Protein AF-0000000076338091 (afdb_homodimer)

InterPro domains:
  IPR001079 Galectin, carbohydrate recognition domain [PF00337] (3-137)
  IPR001079 Galectin, carbohydrate recognition domain [PS51304] (3-139)
  IPR001079 Galectin, carbohydrate recognition domain [SM00276] (1-139)
  IPR001079 Galectin, carbohydrate recognition domain [SM00908] (7-138)
  IPR001079 Galectin, carbohydrate recognition domain [cd00070] (2-137)
  IPR013320 Concanavalin A-like lectin/glucanase domain superfamily [SSF49899] (1-139)
  IPR044156 Galectin-like [PTHR11346] (1-136)

Foldseek 3Di:
DKDKDWDAQFDAAQKKKKWKFAAAAVWQWKKKWFFLDDDPQTWTQWMWTWGQPCDPVHGGFIKIWIWIQDSNDIDDIDIFGDDDDHGGMWMWMWHHHNFWTFIDTVNHTTDIGGGPDHRRSTTMMMMDTRIDIDDMDIDDDDDPPPPCPPPPPD/DKDKDWDAQWDAAQKKKKWKFAAAAVWQWKKKWFFLDDDPQTWTQWMWTWGQPCDPVHGGFIKIWIWIQDSNDIDDIDIFGDDDDHGGMWMWMWHHHNFWTFIDTVNHGGDIGGGPDHRRSGTMMMMDTRIDIDDMDIDDDDDPPPPCPPPPPD

Radius of gyration: 21.43 Å; Cα contacts (8 Å, |Δi|>4): 785; chains: 2; bounding box: 38×76×45 Å

Nearest PDB structures (foldseek):
  4bme-assembly2_B  TM=9.388E-01  e=3.904E-13  Homo sapiens
  6a1v-assembly1_A-2  TM=9.027E-01  e=8.976E-13  Homo sapiens
  6a1s-assembly1_A  TM=9.036E-01  e=9.455E-13  Homo sapiens
  5glt-assembly2_B  TM=9.279E-01  e=2.891E-10  Toxascaris leonina
  3vv1-assembly1_B  TM=9.297E-01  e=4.799E-09  Caenorhabditis elegans

Structure (mmCIF, N/CA/C/O backbone):
data_AF-0000000076338091-model_v1
#
loop_
_entity.id
_entity.type
_entity.pdbx_description
1 polymer Galectin
#
loop_
_atom_site.group_PDB
_atom_site.id
_atom_site.type_symbol
_atom_site.label_atom_id
_atom_site.label_alt_id
_atom_site.label_comp_id
_atom_site.label_asym_id
_atom_site.label_entity_id
_atom_site.label_seq_id
_atom_site.pdbx_PDB_ins_code
_atom_site.Cartn_x
_atom_site.Cartn_y
_atom_site.Cartn_z
_atom_site.occupancy
_atom_site.B_iso_or_equiv
_atom_site.auth_seq_id
_atom_site.auth_comp_id
_atom_site.auth_asym_id
_atom_site.auth_atom_id
_atom_site.pdbx_PDB_model_num
ATOM 1 N N . MET A 1 1 ? -2.705 -20.5 6.027 1 64.62 1 MET A N 1
ATOM 2 C CA . MET A 1 1 ? -4.016 -19.891 5.875 1 64.62 1 MET A CA 1
ATOM 3 C C . MET A 1 1 ? -4.008 -18.859 4.742 1 64.62 1 MET A C 1
ATOM 5 O O . MET A 1 1 ? -3.01 -18.172 4.539 1 64.62 1 MET A O 1
ATOM 9 N N . PRO A 1 2 ? -5.121 -18.797 3.951 1 77.69 2 PRO A N 1
ATOM 10 C CA . PRO A 1 2 ? -5.238 -17.875 2.824 1 77.69 2 PRO A CA 1
ATOM 11 C C . PRO A 1 2 ? -5.195 -16.406 3.256 1 77.69 2 PRO A C 1
ATOM 13 O O . PRO A 1 2 ? -5.602 -16.078 4.371 1 77.69 2 PRO A O 1
ATOM 16 N N . TYR A 1 3 ? -4.492 -15.656 2.58 1 83.88 3 TYR A N 1
ATOM 17 C CA . TYR A 1 3 ? -4.457 -14.203 2.713 1 83.88 3 TYR A CA 1
ATOM 18 C C . TYR A 1 3 ? -5.34 -13.539 1.663 1 83.88 3 TYR A C 1
ATOM 20 O O . TYR A 1 3 ? -5.234 -13.836 0.472 1 83.88 3 TYR A O 1
ATOM 28 N N . ASN A 1 4 ? -6.27 -12.734 2.178 1 85.62 4 ASN A N 1
ATOM 29 C CA . ASN A 1 4 ? -7.16 -11.969 1.308 1 85.62 4 ASN A CA 1
ATOM 30 C C . ASN A 1 4 ? -7.168 -10.492 1.668 1 85.62 4 ASN A C 1
ATOM 32 O O . ASN A 1 4 ? -7.289 -10.133 2.84 1 85.62 4 ASN A O 1
ATOM 36 N N . ARG A 1 5 ? -6.98 -9.711 0.635 1 84.12 5 ARG A N 1
ATOM 37 C CA . ARG A 1 5 ? -6.953 -8.273 0.887 1 84.12 5 ARG A CA 1
ATOM 38 C C . ARG A 1 5 ? -7.723 -7.516 -0.19 1 84.12 5 ARG A C 1
ATOM 40 O O . ARG A 1 5 ? -7.543 -7.77 -1.383 1 84.12 5 ARG A O 1
ATOM 47 N N . ALA A 1 6 ? -8.594 -6.613 0.359 1 87.31 6 ALA A N 1
ATOM 48 C CA . ALA A 1 6 ? -9.266 -5.711 -0.573 1 87.31 6 ALA A CA 1
ATOM 49 C C . ALA A 1 6 ? -8.273 -4.723 -1.185 1 87.31 6 ALA A C 1
ATOM 51 O O . ALA A 1 6 ? -7.344 -4.27 -0.514 1 87.31 6 ALA A O 1
ATOM 52 N N . VAL A 1 7 ? -8.523 -4.445 -2.418 1 88.38 7 VAL A N 1
ATOM 53 C CA . VA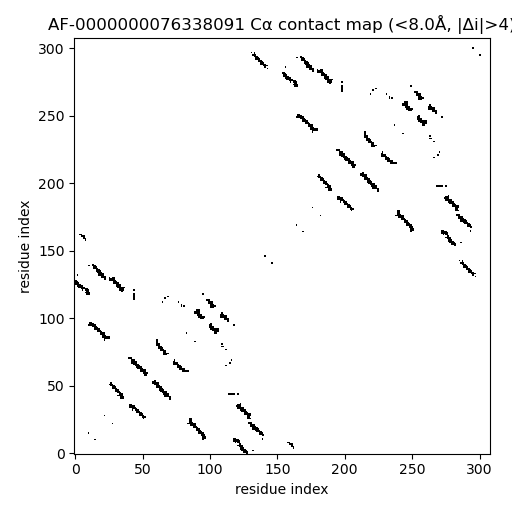L A 1 7 ? -7.789 -3.422 -3.154 1 88.38 7 VAL A CA 1
ATOM 54 C C . VAL A 1 7 ? -8.75 -2.336 -3.629 1 88.38 7 VAL A C 1
ATOM 56 O O . VAL A 1 7 ? -9.016 -2.209 -4.828 1 88.38 7 VAL A O 1
ATOM 59 N N . PRO A 1 8 ? -9.094 -1.528 -2.803 1 79 8 PRO A N 1
ATOM 60 C CA . PRO A 1 8 ? -10.25 -0.67 -3.092 1 79 8 PRO A CA 1
ATOM 61 C C . PRO A 1 8 ? -9.984 0.3 -4.242 1 79 8 PRO A C 1
ATOM 63 O O . PRO A 1 8 ? -10.93 0.754 -4.898 1 79 8 PRO A O 1
ATOM 66 N N . TRP A 1 9 ? -8.805 0.525 -4.551 1 84.56 9 TRP A N 1
ATOM 67 C CA . TRP A 1 9 ? -8.539 1.575 -5.527 1 84.56 9 TRP A CA 1
ATOM 68 C C . TRP A 1 9 ? -8.141 0.979 -6.871 1 84.56 9 TRP A C 1
ATOM 70 O O . TRP A 1 9 ? -7.871 1.71 -7.828 1 84.56 9 TRP A O 1
ATOM 80 N N . GLY A 1 10 ? -8.188 -0.277 -6.953 1 91.94 10 GLY A N 1
ATOM 81 C CA . GLY A 1 10 ? -7.73 -0.912 -8.18 1 91.94 10 GLY A CA 1
ATOM 82 C C . GLY A 1 10 ? -6.254 -0.699 -8.453 1 91.94 10 GLY A C 1
ATOM 83 O O . GLY A 1 10 ? -5.535 -0.154 -7.609 1 91.94 10 GLY A O 1
ATOM 84 N N . LEU A 1 11 ? -5.848 -1.234 -9.617 1 94.81 11 LEU A N 1
ATOM 85 C CA . LEU A 1 11 ? -4.473 -1.051 -10.062 1 94.81 11 LEU A CA 1
ATOM 86 C C . LEU A 1 11 ? -4.43 -0.392 -11.438 1 94.81 11 LEU A C 1
ATOM 88 O O . LEU A 1 11 ? -5.371 -0.524 -12.227 1 94.81 11 LEU A O 1
ATOM 92 N N . ASP A 1 12 ? -3.529 0.397 -11.648 1 93.5 12 ASP A N 1
ATOM 93 C CA . ASP A 1 12 ? -3.363 1.043 -12.953 1 93.5 12 ASP A CA 1
ATOM 94 C C . ASP A 1 12 ? -1.886 1.204 -13.297 1 93.5 12 ASP A C 1
ATOM 96 O O . ASP A 1 12 ? -1.016 0.71 -12.578 1 93.5 12 ASP A O 1
ATOM 100 N N . ALA A 1 13 ? -1.768 1.791 -14.5 1 91.31 13 ALA A N 1
ATOM 101 C CA . ALA A 1 13 ? -0.375 1.979 -14.898 1 91.31 13 ALA A CA 1
ATOM 102 C C . ALA A 1 13 ? 0.402 2.744 -13.828 1 91.31 13 ALA A C 1
ATOM 104 O O . ALA A 1 13 ? -0.115 3.695 -13.234 1 91.31 13 ALA A O 1
ATOM 105 N N . ASP A 1 14 ? 1.544 2.203 -13.492 1 89.25 14 ASP A N 1
ATOM 106 C CA . ASP A 1 14 ? 2.518 2.781 -12.57 1 89.25 14 ASP A CA 1
ATOM 107 C C . ASP A 1 14 ? 2.172 2.441 -11.125 1 89.25 14 ASP A C 1
ATOM 109 O O . ASP A 1 14 ? 2.66 3.09 -10.195 1 89.25 14 ASP A O 1
ATOM 113 N N . SER A 1 15 ? 1.171 1.578 -10.977 1 95.38 15 SER A N 1
ATOM 114 C CA . SER A 1 15 ? 1.003 0.962 -9.664 1 95.38 15 SER A CA 1
ATOM 115 C C . SER A 1 15 ? 1.786 -0.342 -9.555 1 95.38 15 SER A C 1
ATOM 117 O O . SER A 1 15 ? 2.184 -0.916 -10.57 1 95.38 15 SER A O 1
ATOM 119 N N . TRP A 1 16 ? 2.061 -0.729 -8.359 1 96.56 16 TRP A N 1
ATOM 120 C CA . TRP A 1 16 ? 2.689 -2.035 -8.188 1 96.56 16 TRP A CA 1
ATOM 121 C C . TRP A 1 16 ? 2.398 -2.6 -6.801 1 96.56 16 TRP A C 1
ATOM 123 O O . TRP A 1 16 ? 2.021 -1.862 -5.891 1 96.56 16 TRP A O 1
ATOM 133 N N . VAL A 1 17 ? 2.502 -3.9 -6.68 1 97.69 17 VAL A N 1
ATOM 134 C CA . VAL A 1 17 ? 2.299 -4.676 -5.461 1 97.69 17 VAL A CA 1
ATOM 135 C C . VAL A 1 17 ? 3.529 -5.543 -5.191 1 97.69 17 VAL A C 1
ATOM 137 O O . VAL A 1 17 ? 4.066 -6.172 -6.105 1 97.69 17 VAL A O 1
ATOM 140 N N . MET A 1 18 ? 4.012 -5.543 -4.047 1 97.88 18 MET A N 1
ATOM 141 C CA . MET A 1 18 ? 5.129 -6.398 -3.65 1 97.88 18 MET A CA 1
ATOM 142 C C . MET A 1 18 ? 4.738 -7.285 -2.475 1 97.88 18 MET A C 1
ATOM 144 O O . MET A 1 18 ? 4.109 -6.824 -1.522 1 97.88 18 MET A O 1
ATOM 148 N N . LEU A 1 19 ? 4.984 -8.523 -2.541 1 97.31 19 LEU A N 1
ATOM 149 C CA . LEU A 1 19 ? 4.746 -9.523 -1.504 1 97.31 19 LEU A CA 1
ATOM 150 C C . LEU A 1 19 ? 6.055 -10.172 -1.062 1 97.31 19 LEU A C 1
ATOM 152 O O . LEU A 1 19 ? 6.859 -10.594 -1.897 1 97.31 19 LEU A O 1
ATOM 156 N N . GLU A 1 20 ? 6.277 -10.234 0.217 1 97.75 20 GLU A N 1
ATOM 157 C CA . GLU A 1 20 ? 7.438 -10.914 0.784 1 97.75 20 GLU A CA 1
ATOM 158 C C . GLU A 1 20 ? 7.023 -11.938 1.832 1 97.75 20 GLU A C 1
ATOM 160 O O . GLU A 1 20 ? 6.078 -11.711 2.59 1 97.75 20 GLU A O 1
ATOM 165 N N . GLY A 1 21 ? 7.824 -13 1.903 1 96.56 21 GLY A N 1
ATOM 166 C CA . GLY A 1 21 ? 7.551 -14.023 2.898 1 96.56 21 GLY A CA 1
ATOM 167 C C . GLY A 1 21 ? 8.5 -15.203 2.816 1 96.56 21 GLY A C 1
ATOM 168 O O . GLY A 1 21 ? 9.633 -15.062 2.352 1 96.56 21 GLY A O 1
ATOM 169 N N . LEU A 1 22 ? 8.016 -16.328 3.312 1 97.31 22 LEU A N 1
ATOM 170 C CA . LEU A 1 22 ? 8.789 -17.562 3.393 1 97.31 22 LEU A CA 1
ATOM 171 C C . LEU A 1 22 ? 8.031 -18.719 2.744 1 97.31 22 LEU A C 1
ATOM 173 O O . LEU A 1 22 ? 6.855 -18.953 3.047 1 97.31 22 LEU A O 1
ATOM 177 N N . ILE A 1 23 ? 8.734 -19.328 1.811 1 96.69 23 ILE A N 1
ATOM 178 C CA . ILE A 1 23 ? 8.18 -20.578 1.304 1 96.69 23 ILE A CA 1
ATOM 179 C C . ILE A 1 23 ? 8.477 -21.703 2.285 1 96.69 23 ILE A C 1
ATOM 181 O O . ILE A 1 23 ? 9.641 -21.953 2.633 1 96.69 23 ILE A O 1
ATOM 185 N N . LEU A 1 24 ? 7.41 -22.359 2.721 1 96.69 24 LEU A N 1
ATOM 186 C CA . LEU A 1 24 ? 7.609 -23.375 3.742 1 96.69 24 LEU A CA 1
ATOM 187 C C . LEU A 1 24 ? 8.453 -24.531 3.207 1 96.69 24 LEU A C 1
ATOM 189 O O . LEU A 1 24 ? 8.508 -24.75 1.996 1 96.69 24 LEU A O 1
ATOM 193 N N . LYS A 1 25 ? 9.008 -25.219 4.273 1 94.69 25 LYS A N 1
ATOM 194 C CA . LYS A 1 25 ? 9.719 -26.438 3.887 1 94.69 25 LYS A CA 1
ATOM 195 C C . LYS A 1 25 ? 8.766 -27.469 3.277 1 94.69 25 LYS A C 1
ATOM 197 O O . LYS A 1 25 ? 7.625 -27.609 3.73 1 94.69 25 LYS A O 1
ATOM 202 N N . GLN A 1 26 ? 9.055 -28.141 2.207 1 92.75 26 GLN A N 1
ATOM 203 C CA . GLN A 1 26 ? 8.305 -29.172 1.508 1 92.75 26 GLN A CA 1
ATOM 204 C C . GLN A 1 26 ? 7.055 -28.594 0.847 1 92.75 26 GLN A C 1
ATOM 206 O O . GLN A 1 26 ? 6.043 -29.281 0.705 1 92.75 26 GLN A O 1
ATOM 211 N N . SER A 1 27 ? 7.051 -27.297 0.719 1 94.81 27 SER A N 1
ATOM 212 C CA . SER A 1 27 ? 5.93 -26.609 0.079 1 94.81 27 SER A CA 1
ATOM 213 C C . SER A 1 27 ? 5.598 -27.25 -1.269 1 94.81 27 SER A C 1
ATOM 215 O O . SER A 1 27 ? 6.496 -27.578 -2.041 1 94.81 27 SER A O 1
ATOM 217 N N . LYS A 1 28 ? 4.309 -27.375 -1.503 1 94.5 28 LYS A N 1
ATOM 218 C CA . LYS A 1 28 ? 3.881 -27.781 -2.84 1 94.5 28 LYS A CA 1
ATOM 219 C C . LYS A 1 28 ? 3.732 -26.562 -3.754 1 94.5 28 LYS A C 1
ATOM 221 O O . LYS A 1 28 ? 3.564 -26.703 -4.969 1 94.5 28 LYS A O 1
ATOM 226 N N . GLY A 1 29 ? 3.738 -25.375 -3.158 1 96.25 29 GLY A N 1
ATOM 227 C CA . GLY A 1 29 ? 3.598 -24.156 -3.936 1 96.25 29 GLY A CA 1
ATOM 228 C C . GLY A 1 29 ? 2.613 -23.172 -3.332 1 96.25 29 GLY A C 1
ATOM 229 O O . GLY A 1 29 ? 2.207 -23.328 -2.178 1 96.25 29 GLY A O 1
ATOM 230 N N . PHE A 1 30 ? 2.357 -22.078 -4.098 1 97.12 30 PHE A N 1
ATOM 231 C CA . PHE A 1 30 ? 1.389 -21.078 -3.674 1 97.12 30 PHE A CA 1
ATOM 232 C C . PHE A 1 30 ? 0.862 -20.297 -4.871 1 97.12 30 PHE A C 1
ATOM 234 O O . PHE A 1 30 ? 1.387 -20.422 -5.98 1 97.12 30 PHE A O 1
ATOM 241 N N . ASN A 1 31 ? -0.184 -19.594 -4.68 1 97.62 31 ASN A N 1
ATOM 242 C CA . ASN A 1 31 ? -0.735 -18.797 -5.762 1 97.62 31 ASN A CA 1
ATOM 243 C C . ASN A 1 31 ? -1.128 -17.406 -5.281 1 97.62 31 ASN A C 1
ATOM 245 O O . ASN A 1 31 ? -1.36 -17.188 -4.09 1 97.62 31 ASN A O 1
ATOM 249 N N . VAL A 1 32 ? -1.113 -16.516 -6.102 1 98.12 32 VAL A N 1
ATOM 250 C CA . VAL A 1 32 ? -1.567 -15.133 -5.93 1 98.12 32 VAL A CA 1
ATOM 251 C C . VAL A 1 32 ? -2.615 -14.797 -6.992 1 98.12 32 VAL A C 1
ATOM 253 O O . VAL A 1 32 ? -2.418 -15.07 -8.18 1 98.12 32 VAL A O 1
ATOM 256 N N . GLU A 1 33 ? -3.688 -14.273 -6.504 1 97.88 33 GLU A N 1
ATOM 257 C CA . GLU A 1 33 ? -4.746 -13.898 -7.438 1 97.88 33 GLU A CA 1
ATOM 258 C C . GLU A 1 33 ? -5.145 -12.438 -7.262 1 97.88 33 GLU A C 1
ATOM 260 O O . GLU A 1 33 ? -5.359 -11.977 -6.137 1 97.88 33 GLU A O 1
ATOM 265 N N . PHE A 1 34 ? -5.18 -11.703 -8.367 1 98.25 34 PHE A N 1
ATOM 266 C CA . PHE A 1 34 ? -5.832 -10.406 -8.453 1 98.25 34 PHE A CA 1
ATOM 267 C C . PHE A 1 34 ? -7.199 -10.523 -9.125 1 98.25 34 PHE A C 1
ATOM 269 O O . PHE A 1 34 ? -7.293 -10.898 -10.289 1 98.25 34 PHE A O 1
ATOM 276 N N . ALA A 1 35 ? -8.234 -10.195 -8.344 1 98.25 35 ALA A N 1
ATOM 277 C CA . ALA A 1 35 ? -9.578 -10.5 -8.836 1 98.25 35 ALA A CA 1
ATOM 278 C C . ALA A 1 35 ? -10.477 -9.266 -8.789 1 98.25 35 ALA A C 1
ATOM 280 O O . ALA A 1 35 ? -10.219 -8.336 -8.023 1 98.25 35 ALA A O 1
ATOM 281 N N . TYR A 1 36 ? -11.516 -9.289 -9.625 1 97.62 36 TYR A N 1
ATOM 282 C CA . TYR A 1 36 ? -12.492 -8.211 -9.641 1 97.62 36 TYR A CA 1
ATOM 283 C C . TYR A 1 36 ? -13.391 -8.273 -8.414 1 97.62 36 TYR A C 1
ATOM 285 O O . TYR A 1 36 ? -14.086 -7.305 -8.094 1 97.62 36 TYR A O 1
ATOM 293 N N . GLY A 1 37 ? -13.344 -9.398 -7.648 1 93.75 37 GLY A N 1
ATOM 294 C CA . GLY A 1 37 ? -14.133 -9.57 -6.441 1 93.75 37 GLY A CA 1
ATOM 295 C C . GLY A 1 37 ? -13.875 -10.898 -5.742 1 93.75 37 GLY A C 1
ATOM 296 O O . GLY A 1 37 ? -13.094 -11.711 -6.223 1 93.75 37 GLY A O 1
ATOM 297 N N . GLN A 1 38 ? -14.562 -11.102 -4.582 1 89.44 38 GLN A N 1
ATOM 298 C CA . GLN A 1 38 ? -14.359 -12.32 -3.797 1 89.44 38 GLN A CA 1
ATOM 299 C C . GLN A 1 38 ? -15.5 -13.305 -4.016 1 89.44 38 GLN A C 1
ATOM 301 O O . GLN A 1 38 ? -15.578 -14.336 -3.338 1 89.44 38 GLN A O 1
ATOM 306 N N . PHE A 1 39 ? -16.219 -13.141 -4.969 1 91.31 39 PHE A N 1
ATOM 307 C CA . PHE A 1 39 ? -17.344 -14.047 -5.211 1 91.31 39 PHE A CA 1
ATOM 308 C C . PHE A 1 39 ? -16.953 -15.125 -6.207 1 91.31 39 PHE A C 1
ATOM 310 O O . PHE A 1 39 ? -15.984 -14.969 -6.961 1 91.31 39 PHE A O 1
ATOM 317 N N . ASN A 1 40 ? -17.688 -16.203 -6.156 1 92.38 40 ASN A N 1
ATOM 318 C CA . ASN A 1 40 ? -17.422 -17.312 -7.066 1 92.38 40 ASN A CA 1
ATOM 319 C C . ASN A 1 40 ? -17.609 -16.891 -8.523 1 92.38 40 ASN A C 1
ATOM 321 O O . ASN A 1 40 ? -18.609 -16.281 -8.883 1 92.38 40 ASN A O 1
ATOM 325 N N . GLY A 1 41 ? -16.609 -17.172 -9.25 1 94.94 41 GLY A N 1
ATOM 326 C CA . GLY A 1 41 ? -16.703 -16.906 -10.672 1 94.94 41 GLY A CA 1
ATOM 327 C C . GLY A 1 41 ? -16.234 -15.508 -11.047 1 94.94 41 GLY A C 1
ATOM 328 O O . GLY A 1 41 ? -16.297 -15.109 -12.211 1 94.94 41 GLY A O 1
ATOM 329 N N . ALA A 1 42 ? -15.789 -14.852 -10.086 1 97.19 42 ALA A N 1
ATOM 330 C CA . ALA A 1 42 ? -15.289 -13.516 -10.391 1 97.19 42 ALA A CA 1
ATOM 331 C C . ALA A 1 42 ? -14.164 -13.578 -11.422 1 97.19 42 ALA A C 1
ATOM 333 O O . ALA A 1 42 ? -13.367 -14.516 -11.422 1 97.19 42 ALA A O 1
ATOM 334 N N . ASN A 1 43 ? -14.164 -12.578 -12.289 1 98.69 43 ASN A N 1
ATOM 335 C CA . ASN A 1 43 ? -13.047 -12.461 -13.227 1 98.69 43 ASN A CA 1
ATOM 336 C C . ASN A 1 43 ? -11.719 -12.281 -12.492 1 98.69 43 ASN A C 1
ATOM 338 O O . ASN A 1 43 ? -11.648 -11.562 -11.492 1 98.69 43 ASN A O 1
ATOM 342 N N . ILE A 1 44 ? -10.68 -12.961 -13.008 1 98.69 44 ILE A N 1
ATOM 343 C CA . ILE A 1 44 ? -9.328 -12.883 -12.469 1 98.69 44 ILE A CA 1
ATOM 344 C C . ILE A 1 44 ? -8.367 -12.422 -13.562 1 98.69 44 ILE A C 1
ATOM 346 O O . ILE A 1 44 ? -7.883 -13.234 -14.352 1 98.69 44 ILE A O 1
ATOM 350 N N . PRO A 1 45 ? -8.062 -11.164 -13.555 1 98.81 45 PRO A N 1
ATOM 351 C CA . PRO A 1 45 ? -7.176 -10.641 -14.602 1 98.81 45 PRO A CA 1
ATOM 352 C C . PRO A 1 45 ? -5.781 -11.266 -14.555 1 98.81 45 PRO A C 1
ATOM 354 O O . PRO A 1 45 ? -5.129 -11.398 -15.594 1 98.81 45 PRO A O 1
ATOM 357 N N . LEU A 1 46 ? -5.352 -11.711 -13.367 1 98.81 46 LEU A N 1
ATOM 358 C CA . LEU A 1 46 ? -4.012 -12.273 -13.234 1 98.81 46 LEU A CA 1
ATOM 359 C C . LEU A 1 46 ? -3.971 -13.32 -12.125 1 98.81 46 LEU A C 1
ATOM 361 O O . LEU A 1 46 ? -4.309 -13.031 -10.977 1 98.81 46 LEU A O 1
ATOM 365 N N . LYS A 1 47 ? -3.605 -14.414 -12.445 1 98.69 47 LYS A N 1
ATOM 366 C CA . LYS A 1 47 ? -3.287 -15.492 -11.516 1 98.69 47 LYS A CA 1
ATOM 367 C C . LYS A 1 47 ? -1.825 -15.914 -11.641 1 98.69 47 LYS A C 1
ATOM 369 O O . LYS A 1 47 ? -1.354 -16.219 -12.742 1 98.69 47 LYS A O 1
ATOM 374 N N . PHE A 1 48 ? -1.14 -15.852 -10.609 1 98.62 48 PHE A N 1
ATOM 375 C CA . PHE A 1 48 ? 0.213 -16.359 -10.43 1 98.62 48 PHE A CA 1
ATOM 376 C C . PHE A 1 48 ? 0.196 -17.672 -9.641 1 98.62 48 PHE A C 1
ATOM 378 O O . PHE A 1 48 ? -0.33 -17.719 -8.531 1 98.62 48 PHE A O 1
ATOM 385 N N . LYS A 1 49 ? 0.77 -18.656 -10.227 1 97.75 49 LYS A N 1
ATOM 386 C CA . LYS A 1 49 ? 0.811 -19.953 -9.547 1 97.75 49 LYS A CA 1
ATOM 387 C C . LYS A 1 49 ? 2.213 -20.547 -9.586 1 97.75 49 LYS A C 1
ATOM 389 O O . LYS A 1 49 ? 2.764 -20.781 -10.664 1 97.75 49 LYS A O 1
ATOM 394 N N . LEU A 1 50 ? 2.768 -20.812 -8.438 1 97.12 50 LEU A N 1
ATOM 395 C CA . LEU A 1 50 ? 4.047 -21.5 -8.289 1 97.12 50 LEU A CA 1
ATOM 396 C C . LEU A 1 50 ? 3.844 -22.922 -7.785 1 97.12 50 LEU A C 1
ATOM 398 O O . LEU A 1 50 ? 3.146 -23.141 -6.793 1 97.12 50 LEU A O 1
ATOM 402 N N . ARG A 1 51 ? 4.406 -23.828 -8.43 1 95.38 51 ARG A N 1
ATOM 403 C CA . ARG A 1 51 ? 4.324 -25.234 -8.031 1 95.38 51 ARG A CA 1
ATOM 404 C C . ARG A 1 51 ? 5.711 -25.875 -7.973 1 95.38 51 ARG A C 1
ATOM 406 O O . ARG A 1 51 ? 6.555 -25.594 -8.828 1 95.38 51 ARG A O 1
ATOM 413 N N . PHE A 1 52 ? 5.859 -26.625 -6.922 1 93.81 52 PHE A N 1
ATOM 414 C CA . PHE A 1 52 ? 7.051 -27.453 -6.855 1 93.81 52 PHE A CA 1
ATOM 415 C C . PHE A 1 52 ? 6.73 -28.891 -7.281 1 93.81 52 PHE A C 1
ATOM 417 O O . PHE A 1 52 ? 6.004 -29.594 -6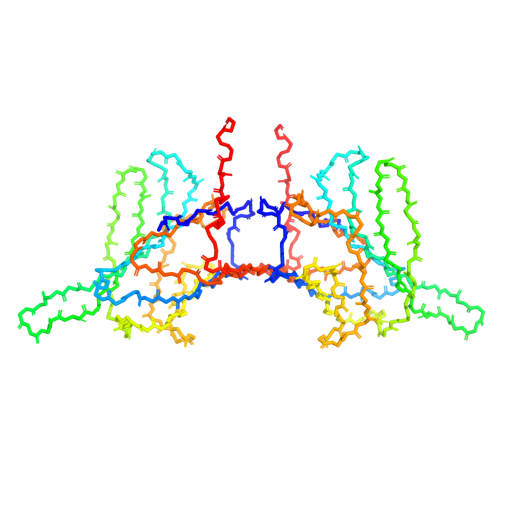.582 1 93.81 52 PHE A O 1
ATOM 424 N N . GLU A 1 53 ? 7.02 -29.172 -8.414 1 80.81 53 GLU A N 1
ATOM 425 C CA . GLU A 1 53 ? 6.68 -30.469 -8.977 1 80.81 53 GLU A CA 1
ATOM 426 C C . GLU A 1 53 ? 7.891 -31.406 -8.977 1 80.81 53 GLU A C 1
ATOM 428 O O . GLU A 1 53 ? 9.031 -30.953 -9.117 1 80.81 53 GLU A O 1
ATOM 433 N N . ARG A 1 54 ? 7.621 -32.656 -8.633 1 74.75 54 ARG A N 1
ATOM 434 C CA . ARG A 1 54 ? 8.641 -33.688 -8.789 1 74.75 54 ARG A CA 1
ATOM 435 C C . ARG A 1 54 ? 8.695 -34.188 -10.234 1 74.75 54 ARG A C 1
ATOM 437 O O . ARG A 1 54 ? 7.66 -34.438 -10.844 1 74.75 54 ARG A O 1
ATOM 444 N N . THR A 1 55 ? 9.648 -33.75 -10.891 1 67.19 55 THR A N 1
ATOM 445 C CA . THR A 1 55 ? 9.82 -34.312 -12.227 1 67.19 55 THR A CA 1
ATOM 446 C C . THR A 1 55 ? 10.805 -35.469 -12.188 1 67.19 55 THR A C 1
ATOM 448 O O . THR A 1 55 ? 11.547 -35.656 -11.219 1 67.19 55 THR A O 1
ATOM 451 N N . PRO A 1 56 ? 10.609 -36.406 -13.18 1 66.88 56 PRO A N 1
ATOM 452 C CA . PRO A 1 56 ? 11.586 -37.5 -13.266 1 66.88 56 PRO A CA 1
ATOM 453 C C . PRO A 1 56 ? 13.031 -36.969 -13.211 1 66.88 56 PRO A C 1
ATOM 455 O O . PRO A 1 56 ? 13.906 -37.656 -12.68 1 66.88 56 PRO A O 1
ATOM 458 N N . GLU A 1 57 ? 13.32 -35.781 -13.797 1 63.97 57 GLU A N 1
ATOM 459 C CA . GLU A 1 57 ? 14.664 -35.219 -13.906 1 63.97 57 GLU A CA 1
ATOM 460 C C . GLU A 1 57 ? 15.062 -34.5 -12.625 1 63.97 57 GLU A C 1
ATOM 462 O O . GLU A 1 57 ? 16.25 -34.312 -12.352 1 63.97 57 GLU A O 1
ATOM 467 N N . SER A 1 58 ? 14.117 -33.875 -12.008 1 64.56 58 SER A N 1
ATOM 468 C CA . SER A 1 58 ? 14.406 -33.094 -10.805 1 64.56 58 SER A CA 1
ATOM 469 C C . SER A 1 58 ? 13.281 -33.188 -9.789 1 64.56 58 SER A C 1
ATOM 471 O O . SER A 1 58 ? 12.102 -33.188 -10.156 1 64.56 58 SER A O 1
ATOM 473 N N . SER A 1 59 ? 13.602 -33.469 -8.562 1 62.06 59 SER A N 1
ATOM 474 C CA . SER A 1 59 ? 12.617 -33.719 -7.512 1 62.06 59 SER A CA 1
ATOM 475 C C . SER A 1 59 ? 11.914 -32.438 -7.109 1 62.06 59 SER A C 1
ATOM 477 O O . SER A 1 59 ? 10.828 -32.469 -6.52 1 62.06 59 SER A O 1
ATOM 479 N N . ASN A 1 60 ? 12.297 -31.25 -7.664 1 71.19 60 ASN A N 1
ATOM 480 C CA . ASN A 1 60 ? 11.648 -30.078 -7.082 1 71.19 60 ASN A CA 1
ATOM 481 C C . ASN A 1 60 ? 11.906 -28.828 -7.914 1 71.19 60 ASN A C 1
ATOM 483 O O . ASN A 1 60 ? 12.281 -27.797 -7.375 1 71.19 60 ASN A O 1
ATOM 487 N N . SER A 1 61 ? 11.609 -29.078 -9.242 1 84 61 SER A N 1
ATOM 488 C CA . SER A 1 61 ? 11.805 -27.875 -10.055 1 84 61 SER A CA 1
ATOM 489 C C . SER A 1 61 ? 10.602 -26.953 -9.984 1 84 61 SER A C 1
ATOM 491 O O . SER A 1 61 ? 9.469 -27.375 -10.227 1 84 61 SER A O 1
ATOM 493 N N . PRO A 1 62 ? 10.82 -25.75 -9.602 1 92 62 PRO A N 1
ATOM 494 C CA . PRO A 1 62 ? 9.68 -24.828 -9.516 1 92 62 PRO A CA 1
ATOM 495 C C . PRO A 1 62 ? 9.195 -24.359 -10.883 1 92 62 PRO A C 1
ATOM 497 O O . PRO A 1 62 ? 10 -24.094 -11.773 1 92 62 PRO A O 1
ATOM 500 N N . VAL A 1 63 ? 7.93 -24.438 -11.062 1 93.31 63 VAL A N 1
ATOM 501 C CA . VAL A 1 63 ? 7.32 -23.891 -12.281 1 93.31 63 VAL A CA 1
ATOM 502 C C . VAL A 1 63 ? 6.332 -22.797 -11.922 1 93.31 63 VAL A C 1
ATOM 504 O O . VAL A 1 63 ? 5.516 -22.953 -11.008 1 93.31 63 VAL A O 1
ATOM 507 N N . LEU A 1 64 ? 6.418 -21.719 -12.625 1 96.81 64 LEU A N 1
ATOM 508 C CA . LEU A 1 64 ? 5.488 -20.609 -12.484 1 96.81 64 LEU A CA 1
ATOM 509 C C . LEU A 1 64 ? 4.539 -20.531 -13.672 1 96.81 64 LEU A C 1
ATOM 511 O O . LEU A 1 64 ? 4.977 -20.609 -14.828 1 96.81 64 LEU A O 1
ATOM 515 N N . THR A 1 65 ? 3.273 -20.469 -13.391 1 97.94 65 THR A N 1
ATOM 516 C CA . THR A 1 65 ? 2.307 -20.234 -14.453 1 97.94 65 THR A CA 1
ATOM 517 C C . THR A 1 65 ? 1.532 -18.953 -14.211 1 97.94 65 THR A C 1
ATOM 519 O O . THR A 1 65 ? 1.225 -18.609 -13.07 1 97.94 65 THR A O 1
ATOM 522 N N . LEU A 1 66 ? 1.271 -18.203 -15.289 1 98.69 66 LEU A N 1
ATOM 523 C CA . LEU A 1 66 ? 0.416 -17.031 -15.312 1 98.69 66 LEU A CA 1
ATOM 524 C C . LEU A 1 66 ? -0.798 -17.25 -16.203 1 98.69 66 LEU A C 1
ATOM 526 O O . LEU A 1 66 ? -0.686 -17.859 -17.266 1 98.69 66 LEU A O 1
ATOM 530 N N . ASN A 1 67 ? -1.894 -16.797 -15.727 1 98.75 67 ASN A N 1
ATOM 531 C CA . ASN A 1 67 ? -3.115 -16.938 -16.516 1 98.75 67 ASN A CA 1
ATOM 532 C C . ASN A 1 67 ? -4.172 -15.922 -16.078 1 98.75 67 ASN A C 1
ATOM 534 O O . ASN A 1 67 ? -3.945 -15.141 -15.164 1 98.75 67 ASN A O 1
ATOM 538 N N . SER A 1 68 ? -5.234 -15.867 -16.812 1 98.81 68 SER A N 1
ATOM 539 C CA . SER A 1 68 ? -6.41 -15.086 -16.438 1 98.81 68 SER A CA 1
ATOM 540 C C . SER A 1 68 ? -7.68 -15.922 -16.516 1 98.81 68 SER A C 1
ATOM 542 O O . SER A 1 68 ? -7.719 -16.922 -17.234 1 98.81 68 SER A O 1
ATOM 544 N N . PHE A 1 69 ? -8.594 -15.664 -15.75 1 98.75 69 PHE A N 1
ATOM 545 C CA . PHE A 1 69 ? -9.914 -16.281 -15.742 1 98.75 69 PHE A CA 1
ATOM 546 C C . PHE A 1 69 ? -10.984 -15.266 -16.141 1 98.75 69 PHE A C 1
ATOM 548 O O . PHE A 1 69 ? -11.32 -14.375 -15.367 1 98.75 69 PHE A O 1
ATOM 555 N N . VAL A 1 70 ? -11.508 -15.43 -17.375 1 98.06 70 VAL A N 1
ATOM 556 C CA . VAL A 1 70 ? -12.414 -14.445 -17.953 1 98.06 70 VAL A CA 1
ATOM 557 C C . VAL A 1 70 ? -13.734 -15.117 -18.328 1 98.06 70 VAL A C 1
ATOM 559 O O . VAL A 1 70 ? -13.75 -16.094 -19.078 1 98.06 70 VAL A O 1
ATOM 562 N N . ASN A 1 71 ? -14.812 -14.547 -17.703 1 97 71 ASN A N 1
ATOM 563 C CA . ASN A 1 71 ? -16.141 -15.109 -17.984 1 97 71 ASN A CA 1
ATOM 564 C C . ASN A 1 71 ? -16.172 -16.609 -17.703 1 97 71 ASN A C 1
ATOM 566 O O . ASN A 1 71 ? -16.641 -17.391 -18.531 1 97 71 ASN A O 1
ATOM 570 N N . GLN A 1 72 ? -15.555 -16.922 -16.641 1 96.88 72 GLN A N 1
ATOM 571 C CA . GLN A 1 72 ? -15.586 -18.266 -16.062 1 96.88 72 GLN A CA 1
ATOM 572 C C . GLN A 1 72 ? -14.812 -19.25 -16.938 1 96.88 72 GLN A C 1
ATOM 574 O O . GLN A 1 72 ? -15.133 -20.438 -16.969 1 96.88 72 GLN A O 1
ATOM 579 N N . GLN A 1 73 ? -13.906 -18.766 -17.688 1 98 73 GLN A N 1
ATOM 580 C CA . GLN A 1 73 ? -13.023 -19.609 -18.484 1 98 73 GLN A CA 1
ATOM 581 C C . GLN A 1 73 ? -11.562 -19.188 -18.297 1 98 73 GLN A C 1
ATOM 583 O O . GLN A 1 73 ? -11.242 -18 -18.328 1 98 73 GLN A O 1
ATOM 588 N N . TRP A 1 74 ? -10.805 -20.203 -18.188 1 98.38 74 TRP A N 1
ATOM 589 C CA . TRP A 1 74 ? -9.367 -19.938 -18.141 1 98.38 74 TRP A CA 1
ATOM 590 C C . TRP A 1 74 ? -8.828 -19.656 -19.531 1 98.38 74 TRP A C 1
ATOM 592 O O . TRP A 1 74 ? -9.242 -20.297 -20.516 1 98.38 74 TRP A O 1
ATOM 602 N N . GLY A 1 75 ? -7.863 -18.672 -19.547 1 98.38 75 GLY A N 1
ATOM 603 C CA . GLY A 1 75 ? -7.195 -18.391 -20.797 1 98.38 75 GLY A CA 1
ATOM 604 C C . GLY A 1 75 ? -6.004 -19.297 -21.062 1 98.38 75 GLY A C 1
ATOM 605 O O . GLY A 1 75 ? -5.918 -20.391 -20.5 1 98.38 75 GLY A O 1
ATOM 606 N N . LYS A 1 76 ? -5.121 -18.812 -21.969 1 98.06 76 LYS A N 1
ATOM 607 C CA . LYS A 1 76 ? -3.887 -19.531 -22.25 1 98.06 76 LYS A CA 1
ATOM 608 C C . LYS A 1 76 ? -2.865 -19.328 -21.141 1 98.06 76 LYS A C 1
ATOM 610 O O . LYS A 1 76 ? -2.533 -18.188 -20.797 1 98.06 76 LYS A O 1
ATOM 615 N N . GLU A 1 77 ? -2.449 -20.344 -20.688 1 98.19 77 GLU A N 1
ATOM 616 C CA . GLU A 1 77 ? -1.468 -20.297 -19.609 1 98.19 77 GLU A CA 1
ATOM 617 C C . GLU A 1 77 ? -0.074 -19.984 -20.141 1 98.19 77 GLU A C 1
ATOM 619 O O . GLU A 1 77 ? 0.321 -20.484 -21.203 1 98.19 77 GLU A O 1
ATOM 624 N N . ILE A 1 78 ? 0.652 -19.109 -19.438 1 98 78 ILE A N 1
ATOM 625 C CA . ILE A 1 78 ? 2.059 -18.844 -19.703 1 98 78 ILE A CA 1
ATOM 626 C C . ILE A 1 78 ? 2.926 -19.5 -18.641 1 98 78 ILE A C 1
ATOM 628 O O . ILE A 1 78 ? 2.68 -19.328 -17.438 1 98 78 ILE A O 1
ATOM 632 N N . ARG A 1 79 ? 3.938 -20.203 -19.062 1 96.12 79 ARG A N 1
ATOM 633 C CA . ARG A 1 79 ? 4.82 -20.922 -18.141 1 96.12 79 ARG A CA 1
ATOM 634 C C . ARG A 1 79 ? 6.23 -20.344 -18.172 1 96.12 79 ARG A C 1
ATOM 636 O O . ARG A 1 79 ? 6.738 -20 -19.25 1 96.12 79 ARG A O 1
ATOM 643 N N . THR A 1 80 ? 6.75 -20.219 -17.047 1 94.75 80 THR A N 1
ATOM 644 C CA . THR A 1 80 ? 8.094 -19.672 -16.938 1 94.75 80 THR A CA 1
ATOM 645 C C . THR A 1 80 ? 8.883 -20.391 -15.852 1 94.75 80 THR A C 1
ATOM 647 O O . THR A 1 80 ? 8.344 -20.719 -14.797 1 94.75 80 THR A O 1
ATOM 650 N N . LYS A 1 81 ? 10.156 -20.625 -16.078 1 91.12 81 LYS A N 1
ATOM 651 C CA . LYS A 1 81 ? 11.023 -21.172 -15.047 1 91.12 81 LYS A CA 1
ATOM 652 C C . LYS A 1 81 ? 11.344 -20.125 -13.992 1 91.12 81 LYS A C 1
ATOM 654 O O . LYS A 1 81 ? 11.438 -18.938 -14.305 1 91.12 81 LYS A O 1
ATOM 659 N N . THR A 1 82 ? 11.422 -20.547 -12.758 1 94.75 82 THR A N 1
ATOM 660 C CA . THR A 1 82 ? 11.742 -19.641 -11.672 1 94.75 82 THR A CA 1
ATOM 661 C C . THR A 1 82 ? 12.844 -20.219 -10.789 1 94.75 82 THR A C 1
ATOM 663 O O . THR A 1 82 ? 13.32 -21.328 -11.031 1 94.75 82 THR A O 1
ATOM 666 N N . HIS A 1 83 ? 13.32 -19.375 -9.867 1 93.75 83 HIS A N 1
ATOM 667 C CA . HIS A 1 83 ? 14.391 -19.812 -8.984 1 93.75 83 HIS A CA 1
ATOM 668 C C . HIS A 1 83 ? 13.922 -19.844 -7.531 1 93.75 83 HIS A C 1
ATOM 670 O O . HIS A 1 83 ? 14.742 -19.969 -6.617 1 93.75 83 HIS A O 1
ATOM 676 N N . PHE A 1 84 ? 12.656 -19.797 -7.301 1 95.75 84 PHE A N 1
ATOM 677 C CA . PHE A 1 84 ? 12.125 -19.938 -5.953 1 95.75 84 PHE A CA 1
ATOM 678 C C . PHE A 1 84 ? 12.477 -21.297 -5.375 1 95.75 84 PHE A C 1
ATOM 680 O O . PHE A 1 84 ? 12.523 -22.297 -6.102 1 95.75 84 PHE A O 1
ATOM 687 N N . GLN A 1 85 ? 12.727 -21.25 -4.102 1 95.12 85 GLN A N 1
ATOM 688 C CA . GLN A 1 85 ? 13.133 -22.5 -3.469 1 95.12 85 GLN A CA 1
ATOM 689 C C . GLN A 1 85 ? 12.367 -22.734 -2.17 1 95.12 85 GLN A C 1
ATOM 691 O O . GLN A 1 85 ? 12.133 -21.797 -1.404 1 95.12 85 GLN A O 1
ATOM 696 N N . GLN A 1 86 ? 12.078 -24.031 -1.947 1 95.38 86 GLN A N 1
ATOM 697 C CA . GLN A 1 86 ? 11.461 -24.406 -0.68 1 95.38 86 GLN A CA 1
ATOM 698 C C . GLN A 1 86 ? 12.359 -24.031 0.499 1 95.38 86 GLN A C 1
ATOM 700 O O . GLN A 1 86 ? 13.578 -24.188 0.429 1 95.38 86 GLN A O 1
ATOM 705 N N . GLY A 1 87 ? 11.648 -23.562 1.526 1 97 87 GLY A N 1
ATOM 706 C CA . GLY A 1 87 ? 12.375 -23.234 2.744 1 97 87 GLY A CA 1
ATOM 707 C C . GLY A 1 87 ? 13.094 -21.906 2.678 1 97 87 GLY A C 1
ATOM 708 O O . GLY A 1 87 ? 13.844 -21.547 3.588 1 97 87 GLY A O 1
ATOM 709 N N . GLN A 1 88 ? 12.906 -21.125 1.607 1 97.31 88 GLN A N 1
ATOM 710 C CA . GLN A 1 88 ? 13.609 -19.859 1.428 1 97.31 88 GLN A CA 1
ATOM 711 C C . GLN A 1 88 ? 12.633 -18.688 1.385 1 97.31 88 GLN A C 1
ATOM 713 O O . GLN A 1 88 ? 11.453 -18.875 1.078 1 97.31 88 GLN A O 1
ATOM 718 N N . LYS A 1 89 ? 13.156 -17.531 1.726 1 97.81 89 LYS A N 1
ATOM 719 C CA . LYS A 1 89 ? 12.375 -16.297 1.608 1 97.81 89 LYS A CA 1
ATOM 720 C C . LYS A 1 89 ? 12.109 -15.961 0.146 1 97.81 89 LYS A C 1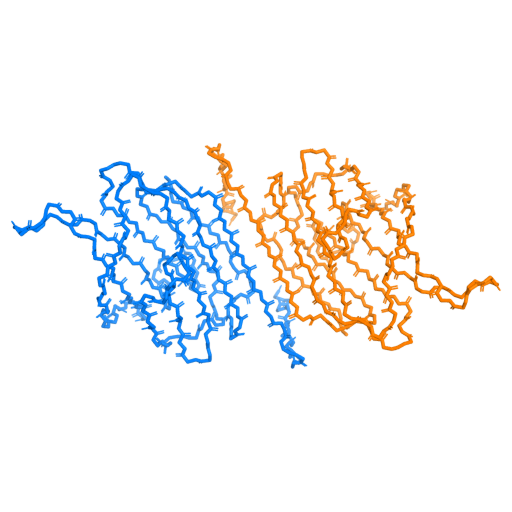
ATOM 722 O O . LYS A 1 89 ? 12.875 -16.344 -0.739 1 97.81 89 LYS A O 1
ATOM 727 N N . PHE A 1 90 ? 11.047 -15.32 -0.062 1 96.62 90 PHE A N 1
ATOM 728 C CA . PHE A 1 90 ? 10.734 -14.859 -1.412 1 96.62 90 PHE A CA 1
ATOM 729 C C . PHE A 1 90 ? 10.352 -13.391 -1.412 1 96.62 90 PHE A C 1
ATOM 731 O O . PHE A 1 90 ? 9.914 -12.852 -0.39 1 96.62 90 PHE A O 1
ATOM 738 N N . LYS A 1 91 ? 10.57 -12.781 -2.512 1 98.12 91 LYS A N 1
ATOM 739 C CA . LYS A 1 91 ? 10.047 -11.469 -2.865 1 98.12 91 LYS A CA 1
ATOM 740 C C . LYS A 1 91 ? 9.5 -11.461 -4.285 1 98.12 91 LYS A C 1
ATOM 742 O O . LYS A 1 91 ? 10.211 -11.789 -5.238 1 98.12 91 LYS A O 1
ATOM 747 N N . ILE A 1 92 ? 8.234 -11.164 -4.422 1 98.31 92 ILE A N 1
ATOM 748 C CA . ILE A 1 92 ? 7.633 -11.047 -5.75 1 98.31 92 ILE A CA 1
ATOM 749 C C . ILE A 1 92 ? 6.988 -9.672 -5.91 1 98.31 92 ILE A C 1
ATOM 751 O O . ILE A 1 92 ? 6.355 -9.164 -4.98 1 98.31 92 ILE A O 1
ATOM 755 N N . SER A 1 93 ? 7.145 -9.125 -7.059 1 98.44 93 SER A N 1
ATOM 756 C CA . SER A 1 93 ? 6.492 -7.852 -7.359 1 98.44 93 SER A CA 1
ATOM 757 C C . SER A 1 93 ? 5.699 -7.93 -8.656 1 98.44 93 SER A C 1
ATOM 759 O O . SER A 1 93 ? 6.137 -8.562 -9.625 1 98.44 93 SER A O 1
ATOM 761 N N . PHE A 1 94 ? 4.594 -7.316 -8.648 1 98.69 94 PHE A N 1
ATOM 762 C CA . PHE A 1 94 ? 3.752 -7.141 -9.82 1 98.69 94 PHE A CA 1
ATOM 763 C C . PHE A 1 94 ? 3.688 -5.672 -10.227 1 98.69 94 PHE A C 1
ATOM 765 O O . PHE A 1 94 ? 3.07 -4.859 -9.539 1 98.69 94 PHE A O 1
ATOM 772 N N . ILE A 1 95 ? 4.32 -5.34 -11.328 1 98.38 95 ILE A N 1
ATOM 773 C CA . ILE A 1 95 ? 4.328 -3.971 -11.828 1 98.38 95 ILE A CA 1
ATOM 774 C C . ILE A 1 95 ? 3.34 -3.836 -12.984 1 98.38 95 ILE A C 1
ATOM 776 O O . ILE A 1 95 ? 3.438 -4.551 -13.984 1 98.38 95 ILE A O 1
ATOM 780 N N . VAL A 1 96 ? 2.414 -2.91 -12.797 1 98.44 96 VAL A N 1
ATOM 781 C CA . VAL A 1 96 ? 1.402 -2.715 -13.828 1 98.44 96 VAL A CA 1
ATOM 782 C C . VAL A 1 96 ? 1.876 -1.656 -14.82 1 98.44 96 VAL A C 1
ATOM 784 O O . VAL A 1 96 ? 2.195 -0.529 -14.43 1 98.44 96 VAL A O 1
ATOM 787 N N . THR A 1 97 ? 1.999 -2.047 -16.047 1 97.75 97 THR A N 1
ATOM 788 C CA . THR A 1 97 ? 2.26 -1.109 -17.125 1 97.75 97 THR A CA 1
ATOM 789 C C . THR A 1 97 ? 0.985 -0.836 -17.922 1 97.75 97 THR A C 1
ATOM 791 O O . THR A 1 97 ? -0.083 -1.354 -17.594 1 97.75 97 THR A O 1
ATOM 794 N N . SER A 1 98 ? 1.079 0.023 -18.922 1 96.94 98 SER A N 1
ATOM 795 C CA . SER A 1 98 ? -0.088 0.289 -19.75 1 96.94 98 SER A CA 1
ATOM 796 C C . SER A 1 98 ? -0.514 -0.958 -20.516 1 96.94 98 SER A C 1
ATOM 798 O O . SER A 1 98 ? -1.691 -1.12 -20.844 1 96.94 98 SER A O 1
ATOM 800 N N . LYS A 1 99 ? 0.432 -1.906 -20.688 1 97.88 99 LYS A N 1
ATOM 801 C CA . LYS A 1 99 ? 0.118 -3.004 -21.594 1 97.88 99 LYS A CA 1
ATOM 802 C C . LYS A 1 99 ? 0.152 -4.348 -20.875 1 97.88 99 LYS A C 1
ATOM 804 O O . LYS A 1 99 ? -0.396 -5.336 -21.359 1 97.88 99 LYS A O 1
ATOM 809 N N . SER A 1 100 ? 0.832 -4.332 -19.75 1 98.69 100 SER A N 1
ATOM 810 C CA . SER A 1 100 ? 1.086 -5.652 -19.188 1 98.69 100 SER A CA 1
ATOM 811 C C . SER A 1 100 ? 1.396 -5.566 -17.703 1 98.69 100 SER A C 1
ATOM 813 O O . SER A 1 100 ? 1.477 -4.469 -17.141 1 98.69 100 SER A O 1
ATOM 815 N N . TYR A 1 101 ? 1.438 -6.723 -17.047 1 98.62 101 TYR A N 1
ATOM 816 C CA . TYR A 1 101 ? 2.09 -6.898 -15.758 1 98.62 101 TYR A CA 1
ATOM 817 C C . TYR A 1 101 ? 3.531 -7.363 -15.93 1 98.62 101 TYR A C 1
ATOM 819 O O . TYR A 1 101 ? 3.795 -8.336 -16.641 1 98.62 101 TYR A O 1
ATOM 827 N N . LYS A 1 102 ? 4.406 -6.699 -15.375 1 98.69 102 LYS A N 1
ATOM 828 C CA . LYS A 1 102 ? 5.754 -7.238 -15.203 1 98.69 102 LYS A CA 1
ATOM 829 C C . LYS A 1 102 ? 5.887 -7.973 -13.867 1 98.69 102 LYS A C 1
ATOM 831 O O . LYS A 1 102 ? 5.613 -7.402 -12.812 1 98.69 102 LYS A O 1
ATOM 836 N N . ILE A 1 103 ? 6.23 -9.227 -13.875 1 98.62 103 ILE A N 1
ATOM 837 C CA . ILE A 1 103 ? 6.418 -10.055 -12.688 1 98.62 103 ILE A CA 1
ATOM 838 C C . ILE A 1 103 ? 7.902 -10.109 -12.328 1 98.62 103 ILE A C 1
ATOM 840 O O . ILE A 1 103 ? 8.719 -10.586 -13.117 1 98.62 103 ILE A O 1
ATOM 844 N N . MET A 1 104 ? 8.219 -9.625 -11.148 1 98.56 104 MET A N 1
ATOM 845 C CA . MET A 1 104 ? 9.609 -9.609 -10.695 1 98.56 104 MET A CA 1
ATOM 846 C C . MET A 1 104 ? 9.836 -10.641 -9.594 1 98.56 104 MET A C 1
ATOM 848 O O . MET A 1 104 ? 8.992 -10.805 -8.711 1 98.56 104 MET A O 1
ATOM 852 N N . GLU A 1 105 ? 10.875 -11.336 -9.648 1 97.25 105 GLU A N 1
ATOM 853 C CA . GLU A 1 105 ? 11.383 -12.211 -8.594 1 97.25 105 GLU A CA 1
ATOM 854 C C . GLU A 1 105 ? 12.672 -11.664 -7.992 1 97.25 105 GLU A C 1
ATOM 856 O O . GLU A 1 105 ? 13.703 -11.625 -8.656 1 97.25 105 GLU A O 1
ATOM 861 N N . ASN A 1 106 ? 12.555 -11.305 -6.738 1 94 106 ASN A N 1
ATOM 862 C CA . ASN A 1 106 ? 13.703 -10.719 -6.062 1 94 106 ASN A CA 1
ATOM 863 C C . ASN A 1 106 ? 14.305 -9.57 -6.871 1 94 106 ASN A C 1
ATOM 865 O O . ASN A 1 106 ? 15.516 -9.523 -7.086 1 94 106 ASN A O 1
ATOM 869 N N . ASN A 1 107 ? 13.492 -8.797 -7.473 1 94.19 107 ASN A N 1
ATOM 870 C CA . ASN A 1 107 ? 13.797 -7.559 -8.172 1 94.19 107 ASN A CA 1
ATOM 871 C C . ASN A 1 107 ? 14.367 -7.832 -9.57 1 94.19 107 ASN A C 1
ATOM 873 O O . ASN A 1 107 ? 14.93 -6.938 -10.195 1 94.19 107 ASN A O 1
ATOM 877 N N . ILE A 1 108 ? 14.312 -9.086 -9.977 1 96.06 108 ILE A N 1
ATOM 878 C CA . ILE A 1 108 ? 14.695 -9.469 -11.328 1 96.06 108 ILE A CA 1
ATOM 879 C C . ILE A 1 108 ? 13.445 -9.781 -12.148 1 96.06 108 ILE A C 1
ATOM 881 O O . ILE A 1 108 ? 12.523 -10.438 -11.664 1 96.06 108 ILE A O 1
ATOM 885 N N . LEU A 1 109 ? 13.461 -9.328 -13.453 1 97.69 109 LEU A N 1
ATOM 886 C CA . LEU A 1 109 ? 12.312 -9.586 -14.32 1 97.69 109 LEU A CA 1
ATOM 887 C C . LEU A 1 109 ? 12.188 -11.07 -14.625 1 97.69 109 LEU A C 1
ATOM 889 O O . LEU A 1 109 ? 13.109 -11.68 -15.18 1 97.69 109 LEU A O 1
ATOM 893 N N . LEU A 1 110 ? 11.125 -11.633 -14.273 1 96.88 110 LEU A N 1
ATOM 894 C CA . LEU A 1 110 ? 10.867 -13.055 -14.469 1 96.88 110 LEU A CA 1
ATOM 895 C C . LEU A 1 110 ? 10 -13.289 -15.695 1 96.88 110 LEU A C 1
ATOM 897 O O . LEU A 1 110 ? 10.273 -14.188 -16.5 1 96.88 110 LEU A O 1
ATOM 901 N N . SER A 1 111 ? 8.961 -12.531 -15.82 1 97.94 111 SER A N 1
ATOM 902 C CA . SER A 1 111 ? 7.992 -12.711 -16.891 1 97.94 111 SER A CA 1
ATOM 903 C C . SER A 1 111 ? 7.148 -11.453 -17.094 1 97.94 111 SER A C 1
ATOM 905 O O . SER A 1 111 ? 7.137 -10.562 -16.25 1 97.94 111 SER A O 1
ATOM 907 N N . GLU A 1 112 ? 6.52 -11.398 -18.219 1 98.19 112 GLU A N 1
ATOM 908 C CA . GLU A 1 112 ? 5.535 -10.375 -18.547 1 98.19 112 GLU A CA 1
ATOM 909 C C . GLU A 1 112 ? 4.215 -10.992 -19 1 98.19 112 GLU A C 1
ATOM 911 O O . GLU A 1 112 ? 4.207 -11.977 -19.734 1 98.19 112 GLU A O 1
ATOM 916 N N . PHE A 1 113 ? 3.139 -10.422 -18.609 1 98.75 113 PHE A N 1
ATOM 917 C CA . PHE A 1 113 ? 1.81 -10.945 -18.906 1 98.75 113 PHE A CA 1
ATOM 918 C C . PHE A 1 113 ? 0.896 -9.836 -19.422 1 98.75 113 PHE A C 1
ATOM 920 O O . PHE A 1 113 ? 0.513 -8.945 -18.656 1 98.75 113 PHE A O 1
ATOM 927 N N . ASP A 1 114 ? 0.493 -9.969 -20.656 1 98.69 114 ASP A N 1
ATOM 928 C CA . ASP A 1 114 ? -0.344 -8.93 -21.25 1 98.69 114 ASP A CA 1
ATOM 929 C C . ASP A 1 114 ? -1.707 -8.867 -20.562 1 98.69 114 ASP A C 1
ATOM 931 O O . ASP A 1 114 ? -2.279 -9.898 -20.203 1 98.69 114 ASP A O 1
ATOM 935 N N . HIS A 1 115 ? -2.168 -7.594 -20.516 1 98.62 115 HIS A N 1
ATOM 936 C CA . HIS A 1 115 ? -3.504 -7.453 -19.953 1 98.62 115 HIS A CA 1
ATOM 937 C C . HIS A 1 115 ? -4.551 -8.133 -20.828 1 98.62 115 HIS A C 1
ATOM 939 O O . HIS A 1 115 ? -4.719 -7.777 -22 1 98.62 115 HIS A O 1
ATOM 945 N N . ARG A 1 116 ? -5.195 -9.062 -20.266 1 98.62 116 ARG A N 1
ATOM 946 C CA . ARG A 1 116 ? -6.352 -9.656 -20.938 1 98.62 116 ARG A CA 1
ATOM 947 C C . ARG A 1 116 ? -7.652 -9.039 -20.438 1 98.62 116 ARG A C 1
ATOM 949 O O . ARG A 1 116 ? -8.68 -9.109 -21.109 1 98.62 116 ARG A O 1
ATOM 956 N N . LEU A 1 117 ? -7.625 -8.508 -19.234 1 98.31 117 LEU A N 1
ATOM 957 C CA . LEU A 1 117 ? -8.633 -7.672 -18.594 1 98.31 117 LEU A CA 1
ATOM 958 C C . LEU A 1 117 ? -7.988 -6.441 -17.953 1 98.31 117 LEU A C 1
ATOM 960 O O . LEU A 1 117 ? -6.82 -6.477 -17.562 1 98.31 117 LEU A O 1
ATOM 964 N N . SER A 1 118 ? -8.781 -5.445 -17.812 1 97.69 118 SER A N 1
ATOM 965 C CA . SER A 1 118 ? -8.234 -4.207 -17.266 1 97.69 118 SER A CA 1
ATOM 966 C C . SER A 1 118 ? -7.875 -4.363 -15.789 1 97.69 118 SER A C 1
ATOM 968 O O . SER A 1 118 ? -8.695 -4.816 -14.992 1 97.69 118 SER A O 1
ATOM 970 N N . PRO A 1 119 ? -6.707 -3.941 -15.391 1 98 119 PRO A N 1
ATOM 971 C CA . PRO A 1 119 ? -6.352 -3.998 -13.977 1 98 119 PRO A CA 1
ATOM 972 C C . PRO A 1 119 ? -7.098 -2.961 -13.141 1 98 119 PRO A C 1
ATOM 974 O O . PRO A 1 119 ? -7.129 -3.061 -11.906 1 98 119 PRO A O 1
ATOM 977 N N . LYS A 1 120 ? -7.719 -1.989 -13.766 1 96.44 120 LYS A N 1
ATOM 978 C CA . LYS A 1 120 ? -8.367 -0.881 -13.07 1 96.44 120 LYS A CA 1
ATOM 979 C C . LYS A 1 120 ? -9.531 -1.371 -12.219 1 96.44 120 LYS A C 1
ATOM 981 O O . LYS A 1 120 ? -9.875 -0.755 -11.203 1 96.44 120 LYS A O 1
ATOM 986 N N . ALA A 1 121 ? -10.086 -2.482 -12.617 1 96.44 121 ALA A N 1
ATOM 987 C CA . ALA A 1 121 ? -11.289 -2.975 -11.945 1 96.44 121 ALA A CA 1
ATOM 988 C C . ALA A 1 121 ? -10.945 -4.016 -10.891 1 96.44 121 ALA A C 1
ATOM 990 O O . ALA A 1 121 ? -11.836 -4.578 -10.25 1 96.44 121 ALA A O 1
ATOM 991 N N . ILE A 1 122 ? -9.68 -4.281 -10.664 1 97.25 122 ILE A N 1
ATOM 992 C CA . ILE A 1 122 ? -9.258 -5.211 -9.625 1 97.25 122 ILE A CA 1
ATOM 993 C C . ILE A 1 122 ? -9.664 -4.668 -8.258 1 97.25 122 ILE A C 1
ATOM 995 O O . ILE A 1 122 ? -9.469 -3.484 -7.969 1 97.25 122 ILE A O 1
ATOM 999 N N . ARG A 1 123 ? -10.211 -5.598 -7.406 1 94.81 123 ARG A N 1
ATOM 1000 C CA . ARG A 1 123 ? -10.68 -5.16 -6.098 1 94.81 123 ARG A CA 1
ATOM 1001 C C . ARG A 1 123 ? -10.188 -6.098 -5 1 94.81 123 ARG A C 1
ATOM 1003 O O . ARG A 1 123 ? -10.344 -5.805 -3.811 1 94.81 123 ARG A O 1
ATOM 1010 N N . PHE A 1 124 ? -9.547 -7.16 -5.461 1 95.12 124 PHE A N 1
ATOM 1011 C CA . PHE A 1 124 ? -9.195 -8.156 -4.461 1 95.12 124 PHE A CA 1
ATOM 1012 C C . PHE A 1 124 ? -7.852 -8.797 -4.789 1 95.12 124 PHE A C 1
ATOM 1014 O O . PHE A 1 124 ? -7.57 -9.109 -5.953 1 95.12 124 PHE A O 1
ATOM 1021 N N . LEU A 1 125 ? -7.012 -8.969 -3.73 1 95.75 125 LEU A N 1
ATOM 1022 C CA . LEU A 1 125 ? -5.781 -9.742 -3.771 1 95.75 125 LEU A CA 1
ATOM 1023 C C . LEU A 1 125 ? -5.879 -10.969 -2.869 1 95.75 125 LEU A C 1
ATOM 1025 O O . LEU A 1 125 ? -6.191 -10.852 -1.683 1 95.75 125 LEU A O 1
ATOM 1029 N N . GLY A 1 126 ? -5.711 -12.07 -3.457 1 94.81 126 GLY A N 1
ATOM 1030 C CA . GLY A 1 126 ? -5.711 -13.312 -2.693 1 94.81 126 GLY A CA 1
ATOM 1031 C C . GLY A 1 126 ? -4.406 -14.078 -2.805 1 94.81 126 GLY A C 1
ATOM 1032 O O . GLY A 1 126 ? -3.799 -14.125 -3.877 1 94.81 126 GLY A O 1
ATOM 1033 N N . MET A 1 127 ? -3.988 -14.648 -1.714 1 95.31 127 MET A N 1
ATOM 1034 C CA . MET A 1 127 ? -2.822 -15.531 -1.693 1 95.31 127 MET A CA 1
ATOM 1035 C C . MET A 1 127 ? -3.111 -16.797 -0.903 1 95.31 127 MET A C 1
ATOM 1037 O O . MET A 1 127 ? -3.756 -16.75 0.147 1 95.31 127 MET A O 1
ATOM 1041 N N . ASP A 1 128 ? -2.691 -17.844 -1.435 1 95.06 128 ASP A N 1
ATOM 1042 C CA . ASP A 1 128 ? -2.916 -19.125 -0.771 1 95.06 128 ASP A CA 1
ATOM 1043 C C . ASP A 1 128 ? -1.801 -20.109 -1.097 1 95.06 128 ASP A C 1
ATOM 1045 O O . ASP A 1 128 ? -1.149 -20 -2.139 1 95.06 128 ASP A O 1
ATOM 1049 N N . GLY A 1 129 ? -1.631 -21.109 -0.11 1 96.31 129 GLY A N 1
ATOM 1050 C CA . GLY A 1 129 ? -0.612 -22.141 -0.299 1 96.31 129 GLY A CA 1
ATOM 1051 C C . GLY A 1 129 ? 0.323 -22.281 0.887 1 96.31 129 GLY A C 1
ATOM 1052 O O . GLY A 1 129 ? 0.002 -21.828 1.991 1 96.31 129 GLY A O 1
ATOM 1053 N N . ASP A 1 130 ? 1.427 -22.906 0.616 1 96.12 130 ASP A N 1
ATOM 1054 C CA . ASP A 1 130 ? 2.355 -23.281 1.675 1 96.12 130 ASP A CA 1
ATOM 1055 C C . ASP A 1 130 ? 3.432 -22.219 1.871 1 96.12 130 ASP A C 1
ATOM 1057 O O . ASP A 1 130 ? 4.617 -22.484 1.656 1 96.12 130 ASP A O 1
ATOM 1061 N N . ILE A 1 131 ? 2.973 -21.094 2.375 1 96.12 131 ILE A N 1
ATOM 1062 C CA . ILE A 1 131 ? 3.869 -19.953 2.586 1 96.12 131 ILE A CA 1
ATOM 1063 C C . ILE A 1 131 ? 3.516 -19.266 3.896 1 96.12 131 ILE A C 1
ATOM 1065 O O . ILE A 1 131 ? 2.424 -19.453 4.438 1 96.12 131 ILE A O 1
ATOM 1069 N N . LYS A 1 132 ? 4.43 -18.562 4.371 1 95 132 LYS A N 1
ATOM 1070 C CA . LYS A 1 132 ? 4.219 -17.562 5.406 1 95 132 LYS A CA 1
ATOM 1071 C C . LYS A 1 132 ? 4.414 -16.156 4.848 1 95 132 LYS A C 1
ATOM 1073 O O . LYS A 1 132 ? 5.539 -15.734 4.57 1 95 132 LYS A O 1
ATOM 1078 N N . LEU A 1 133 ? 3.301 -15.445 4.711 1 94.31 133 LEU A N 1
ATOM 1079 C CA . LEU A 1 133 ? 3.383 -14.07 4.223 1 94.31 133 LEU A CA 1
ATOM 1080 C C . LEU A 1 133 ? 3.891 -13.133 5.316 1 94.31 133 LEU A C 1
ATOM 1082 O O . LEU A 1 133 ? 3.41 -13.18 6.449 1 94.31 133 LEU A O 1
ATOM 1086 N N . GLU A 1 134 ? 4.836 -12.305 4.973 1 95 134 GLU A N 1
ATOM 1087 C CA . GLU A 1 134 ? 5.438 -11.43 5.98 1 95 134 GLU A CA 1
ATOM 1088 C C . GLU A 1 134 ? 5.168 -9.961 5.672 1 95 134 GLU A C 1
ATOM 1090 O O . GLU A 1 134 ? 5.105 -9.133 6.582 1 95 134 GLU A O 1
ATOM 1095 N N . LYS A 1 135 ? 5.027 -9.641 4.457 1 95.44 135 LYS A N 1
ATOM 1096 C CA . LYS A 1 135 ? 4.934 -8.234 4.094 1 95.44 135 LYS A CA 1
ATOM 1097 C C . LYS A 1 135 ? 4.168 -8.055 2.785 1 95.44 135 LYS A C 1
ATOM 1099 O O . LYS A 1 135 ? 4.363 -8.812 1.834 1 95.44 135 LYS A O 1
ATOM 1104 N N . VAL A 1 136 ? 3.328 -7.066 2.742 1 95.75 136 VAL A N 1
ATOM 1105 C CA . VAL A 1 136 ? 2.637 -6.637 1.53 1 95.75 136 VAL A CA 1
ATOM 1106 C C . VAL A 1 136 ? 2.801 -5.129 1.348 1 95.75 136 VAL A C 1
ATOM 1108 O O . VAL A 1 136 ? 2.625 -4.363 2.295 1 95.75 136 VAL A O 1
ATOM 1111 N N . VAL A 1 137 ? 3.131 -4.707 0.169 1 96.25 137 VAL A N 1
ATOM 1112 C CA . VAL A 1 137 ? 3.283 -3.289 -0.143 1 96.25 137 VAL A CA 1
ATOM 1113 C C . VAL A 1 137 ? 2.488 -2.947 -1.4 1 96.25 137 VAL A C 1
ATOM 1115 O O . VAL A 1 137 ? 2.555 -3.668 -2.398 1 96.25 137 VAL A O 1
ATOM 1118 N N . PHE A 1 138 ? 1.73 -1.899 -1.341 1 95.69 138 PHE A N 1
ATOM 1119 C CA . PHE A 1 138 ? 1.042 -1.337 -2.496 1 95.69 138 PHE A CA 1
ATOM 1120 C C . PHE A 1 138 ? 1.561 0.062 -2.809 1 95.69 138 PHE A C 1
ATOM 1122 O O . PHE A 1 138 ? 1.793 0.861 -1.898 1 95.69 138 PHE A O 1
ATOM 1129 N N . SER A 1 139 ? 1.719 0.326 -4.059 1 96.06 139 SER A N 1
ATOM 1130 C CA . SER A 1 139 ? 2.143 1.656 -4.484 1 96.06 139 SER A CA 1
ATOM 1131 C C . SER A 1 139 ? 1.321 2.145 -5.672 1 96.06 139 SER A C 1
ATOM 1133 O O . SER A 1 139 ? 1.053 1.381 -6.605 1 96.06 139 SER A O 1
ATOM 1135 N N . TRP A 1 140 ? 0.831 3.367 -5.523 1 94.44 140 TRP A N 1
ATOM 1136 C CA . TRP A 1 140 ? 0.155 4.047 -6.625 1 94.44 140 TRP A CA 1
ATOM 1137 C C . TRP A 1 140 ? 0.861 5.352 -6.973 1 94.44 140 TRP A C 1
ATOM 1139 O O . TRP A 1 140 ? 1.266 6.105 -6.086 1 94.44 140 TRP A O 1
ATOM 1149 N N . GLU A 1 141 ? 1.079 5.555 -8.211 1 91.12 141 GLU A N 1
ATOM 1150 C CA . GLU A 1 141 ? 1.647 6.812 -8.68 1 91.12 141 GLU A CA 1
ATOM 1151 C C . GLU A 1 141 ? 0.629 7.609 -9.492 1 91.12 141 GLU A C 1
ATOM 1153 O O . GLU A 1 141 ? -0.191 7.031 -10.211 1 91.12 141 GLU A O 1
ATOM 1158 N N . LYS A 1 142 ? 0.3 8.797 -8.883 1 74.19 142 LYS A N 1
ATOM 1159 C CA . LYS A 1 142 ? -0.645 9.656 -9.594 1 74.19 142 LYS A CA 1
ATOM 1160 C C . LYS A 1 142 ? 0.063 10.492 -10.648 1 74.19 142 LYS A C 1
ATOM 1162 O O . LYS A 1 142 ? 1.068 11.148 -10.359 1 74.19 142 LYS A O 1
ATOM 1167 N N . ASN A 1 143 ? -0.014 10.039 -11.758 1 57.69 143 ASN A N 1
ATOM 1168 C CA . ASN A 1 143 ? 0.443 10.984 -12.773 1 57.69 143 ASN A CA 1
ATOM 1169 C C . ASN A 1 143 ? -0.494 12.18 -12.891 1 57.69 143 ASN A C 1
ATOM 1171 O O . ASN A 1 143 ? -1.683 12.078 -12.586 1 57.69 143 ASN A O 1
ATOM 1175 N N . SER A 1 144 ? -0.001 13.391 -12.727 1 44.41 144 SER A N 1
ATOM 1176 C CA . SER A 1 144 ? -0.667 14.688 -12.836 1 44.41 144 SER A CA 1
ATOM 1177 C C . SER A 1 144 ? -2.02 14.562 -13.523 1 44.41 144 SER A C 1
ATOM 1179 O O . SER A 1 144 ? -2.734 15.547 -13.695 1 44.41 144 SER A O 1
ATOM 1181 N N . GLU A 1 145 ? -2.336 13.453 -14.18 1 42.28 145 GLU A N 1
ATOM 1182 C CA . GLU A 1 145 ? -3.648 13.547 -14.812 1 42.28 145 GLU A CA 1
ATOM 1183 C C . GLU A 1 145 ? -4.77 13.367 -13.789 1 42.28 145 GLU A C 1
ATOM 1185 O O . GLU A 1 145 ? -4.57 12.734 -12.75 1 42.28 145 GLU A O 1
ATOM 1190 N N . THR A 1 146 ? -5.844 14.164 -13.742 1 36.53 146 THR A N 1
ATOM 1191 C CA . THR A 1 146 ? -7.082 14.328 -12.992 1 36.53 146 THR A CA 1
ATOM 1192 C C . THR A 1 146 ? -7.66 12.977 -12.594 1 36.53 146 THR A C 1
ATOM 1194 O O . THR A 1 146 ? -8.25 12.281 -13.422 1 36.53 146 THR A O 1
ATOM 1197 N N . SER A 1 147 ? -6.973 12.086 -12.242 1 37.81 147 SER A N 1
ATOM 1198 C CA . SER A 1 147 ? -7.773 10.891 -11.977 1 37.81 147 SER A CA 1
ATOM 1199 C C . SER A 1 147 ? -8.867 11.18 -10.953 1 37.81 147 SER A C 1
ATOM 1201 O O . SER A 1 147 ? -8.586 11.656 -9.852 1 37.81 147 SER A O 1
ATOM 1203 N N . ASN A 1 148 ? -10 11.617 -11.367 1 36.25 148 ASN A N 1
ATOM 1204 C CA . ASN A 1 148 ? -11.297 11.641 -10.703 1 36.25 148 ASN A CA 1
ATOM 1205 C C . ASN A 1 148 ? -11.539 10.359 -9.898 1 36.25 148 ASN A C 1
ATOM 1207 O O . ASN A 1 148 ? -11.797 9.305 -10.477 1 36.25 148 ASN A O 1
ATOM 1211 N N . LEU A 1 149 ? -10.758 10.062 -9.109 1 37.12 149 LEU A N 1
ATOM 1212 C CA . LEU A 1 149 ? -11.203 8.992 -8.227 1 37.12 149 LEU A CA 1
ATOM 1213 C C . LEU A 1 149 ? -12.594 9.281 -7.676 1 37.12 149 LEU A C 1
ATOM 1215 O O . LEU A 1 149 ? -12.742 10.047 -6.723 1 37.12 149 LEU A O 1
ATOM 1219 N N . ARG A 1 150 ? -13.547 9.336 -8.586 1 32 150 ARG A N 1
ATOM 1220 C CA . ARG A 1 150 ? -14.969 9.391 -8.242 1 32 150 ARG A CA 1
ATOM 1221 C C . ARG A 1 150 ? -15.336 8.289 -7.258 1 32 150 ARG A C 1
ATOM 1223 O O . ARG A 1 150 ? -15.156 7.105 -7.551 1 32 150 ARG A O 1
ATOM 1230 N N . PHE A 1 151 ? -15.391 8.562 -6.008 1 33.19 151 PHE A N 1
ATOM 1231 C CA . PHE A 1 151 ? -16.078 7.762 -5 1 33.19 151 PHE A CA 1
ATOM 1232 C C . PHE A 1 151 ? -17.516 7.492 -5.414 1 33.19 151 PHE A C 1
ATOM 1234 O O . PHE A 1 151 ? -18.281 8.43 -5.672 1 33.19 151 PHE A O 1
ATOM 1241 N N . ASP A 1 152 ? -17.719 6.562 -6.227 1 31.77 152 ASP A N 1
ATOM 1242 C CA . ASP A 1 152 ? -19.125 6.254 -6.414 1 31.77 152 ASP A CA 1
ATOM 1243 C C . ASP A 1 152 ? -19.859 6.184 -5.074 1 31.77 152 ASP A C 1
ATOM 1245 O O . ASP A 1 152 ? -19.453 5.426 -4.188 1 31.77 152 ASP A O 1
ATOM 1249 N N . GLU A 1 153 ? -20.359 7.309 -4.598 1 28.56 153 GLU A N 1
ATOM 1250 C CA . GLU A 1 153 ? -21.453 7.387 -3.639 1 28.56 153 GLU A CA 1
ATOM 1251 C C . GLU A 1 153 ? -22.562 6.398 -3.986 1 28.56 153 GLU A C 1
ATOM 1253 O O . GLU A 1 153 ? -23.266 6.574 -4.98 1 28.56 153 GLU A O 1
ATOM 1258 N N . SER A 1 154 ? -22.328 5.094 -4.148 1 23.88 154 SER A N 1
ATOM 1259 C CA . SER A 1 154 ? -23.656 4.488 -4.129 1 23.88 154 SER A CA 1
ATOM 1260 C C . SER A 1 154 ? -24.328 4.648 -2.766 1 23.88 154 SER A C 1
ATOM 1262 O O . SER A 1 154 ? -23.641 4.684 -1.739 1 23.88 154 SER A O 1
ATOM 1264 N N . MET B 1 1 ? -6.844 19.672 -5.695 1 64.31 1 MET B N 1
ATOM 1265 C CA . MET B 1 1 ? -8 18.844 -5.387 1 64.31 1 MET B CA 1
ATOM 1266 C C . MET B 1 1 ? -7.672 17.844 -4.281 1 64.31 1 MET B C 1
ATOM 1268 O O . MET B 1 1 ? -6.559 17.328 -4.223 1 64.31 1 MET B O 1
ATOM 1272 N N . PRO B 1 2 ? -8.656 17.578 -3.357 1 77.38 2 PRO B N 1
ATOM 1273 C CA . PRO B 1 2 ? -8.469 16.656 -2.23 1 77.38 2 PRO B CA 1
ATOM 1274 C C . PRO B 1 2 ? -8.234 15.219 -2.678 1 77.38 2 PRO B C 1
ATOM 1276 O O . PRO B 1 2 ? -8.719 14.805 -3.734 1 77.38 2 PRO B O 1
ATOM 1279 N N . TYR B 1 3 ? -7.355 14.609 -2.111 1 83.81 3 TYR B N 1
ATOM 1280 C CA . TYR B 1 3 ? -7.094 13.18 -2.26 1 83.81 3 TYR B CA 1
ATOM 1281 C C . TYR B 1 3 ? -7.703 12.391 -1.104 1 83.81 3 TYR B C 1
ATOM 1283 O O . TYR B 1 3 ? -7.484 12.727 0.064 1 83.81 3 TYR B O 1
ATOM 1291 N N . ASN B 1 4 ? -8.547 11.438 -1.501 1 85.81 4 ASN B N 1
ATOM 1292 C CA . ASN B 1 4 ? -9.18 10.555 -0.525 1 85.81 4 ASN B CA 1
ATOM 1293 C C . ASN B 1 4 ? -8.992 9.086 -0.894 1 85.81 4 ASN B C 1
ATOM 1295 O O . ASN B 1 4 ? -9.203 8.695 -2.043 1 85.81 4 ASN B O 1
ATOM 1299 N N . ARG B 1 5 ? -8.539 8.367 0.094 1 84.25 5 ARG B N 1
ATOM 1300 C CA . ARG B 1 5 ? -8.312 6.953 -0.175 1 84.25 5 ARG B CA 1
ATOM 1301 C C . ARG B 1 5 ? -8.781 6.09 0.989 1 84.25 5 ARG B C 1
ATOM 1303 O O . ARG B 1 5 ? -8.484 6.383 2.148 1 84.25 5 ARG B O 1
ATOM 1310 N N . ALA B 1 6 ? -9.562 5.055 0.558 1 87.31 6 ALA B N 1
ATOM 1311 C CA . ALA B 1 6 ? -9.938 4.062 1.563 1 87.31 6 ALA B CA 1
ATOM 1312 C C . ALA B 1 6 ? -8.727 3.258 2.02 1 87.31 6 ALA B C 1
ATOM 1314 O O . ALA B 1 6 ? -7.832 2.957 1.219 1 87.31 6 ALA B O 1
ATOM 1315 N N . VAL B 1 7 ? -8.734 2.957 3.264 1 88.56 7 VAL B N 1
ATOM 1316 C CA . VAL B 1 7 ? -7.75 2.078 3.879 1 88.56 7 VAL B CA 1
ATOM 1317 C C . VAL B 1 7 ? -8.445 0.855 4.473 1 88.56 7 VAL B C 1
ATOM 1319 O O . VAL B 1 7 ? -8.508 0.701 5.695 1 88.56 7 VAL B O 1
ATOM 1322 N N . PRO B 1 8 ? -8.766 -0.008 3.699 1 79.06 8 PRO B N 1
ATOM 1323 C CA . PRO B 1 8 ? -9.711 -1.038 4.137 1 79.06 8 PRO B CA 1
ATOM 1324 C C . PRO B 1 8 ? -9.141 -1.934 5.234 1 79.06 8 PRO B C 1
ATOM 1326 O O . PRO B 1 8 ? -9.898 -2.523 6.008 1 79.06 8 PRO B O 1
ATOM 1329 N N . TRP B 1 9 ? -7.914 -1.963 5.383 1 84.62 9 TRP B N 1
ATOM 1330 C CA . TRP B 1 9 ? -7.355 -2.938 6.312 1 84.62 9 TRP B CA 1
ATOM 1331 C C . TRP B 1 9 ? -6.867 -2.256 7.586 1 84.62 9 TRP B C 1
ATOM 1333 O O . TRP B 1 9 ? -6.34 -2.912 8.484 1 84.62 9 TRP B O 1
ATOM 1343 N N . GLY B 1 10 ? -7.102 -1.033 7.668 1 91.94 10 GLY B N 1
ATOM 1344 C CA . GLY B 1 10 ? -6.586 -0.306 8.82 1 91.94 10 GLY B CA 1
ATOM 1345 C C . GLY B 1 10 ? -5.07 -0.275 8.875 1 91.94 10 GLY B C 1
ATOM 1346 O O . GLY B 1 10 ? -4.402 -0.698 7.93 1 91.94 10 GLY B O 1
ATOM 1347 N N . LEU B 1 11 ? -4.594 0.329 9.977 1 94.94 11 LEU B N 1
ATOM 1348 C CA . LEU B 1 11 ? -3.156 0.375 10.227 1 94.94 11 LEU B CA 1
ATOM 1349 C C . LEU B 1 11 ? -2.814 -0.257 11.57 1 94.94 11 LEU B C 1
ATOM 1351 O O . LEU B 1 11 ? -3.646 -0.279 12.477 1 94.94 11 LEU B O 1
ATOM 1355 N N . ASP B 1 12 ? -1.778 -0.882 11.648 1 93.5 12 ASP B N 1
ATOM 1356 C CA . ASP B 1 12 ? -1.33 -1.479 12.906 1 93.5 12 ASP B CA 1
ATOM 1357 C C . ASP B 1 12 ? 0.188 -1.391 13.047 1 93.5 12 ASP B C 1
ATOM 1359 O O . ASP B 1 12 ? 0.856 -0.756 12.227 1 93.5 12 ASP B O 1
ATOM 1363 N N . ALA B 1 13 ? 0.575 -1.938 14.203 1 91.62 13 ALA B N 1
ATOM 1364 C CA . ALA B 1 13 ? 2.021 -1.889 14.406 1 91.62 13 ALA B CA 1
ATOM 1365 C C . ALA B 1 13 ? 2.76 -2.527 13.234 1 91.62 13 ALA B C 1
ATOM 1367 O O . ALA B 1 13 ? 2.33 -3.557 12.711 1 91.62 13 ALA B O 1
ATOM 1368 N N . ASP B 1 14 ? 3.73 -1.798 12.75 1 89.25 14 ASP B N 1
ATOM 1369 C CA . ASP B 1 14 ? 4.652 -2.217 11.695 1 89.25 14 ASP B CA 1
ATOM 1370 C C . ASP B 1 14 ? 4.062 -1.956 10.312 1 89.25 14 ASP B C 1
ATOM 1372 O O . ASP B 1 14 ? 4.531 -2.51 9.312 1 89.25 14 ASP B O 1
ATOM 1376 N N . SER B 1 15 ? 2.916 -1.283 10.312 1 95.38 15 SER B N 1
ATOM 1377 C CA . SER B 1 15 ? 2.467 -0.717 9.047 1 95.38 15 SER B CA 1
ATOM 1378 C C . SER B 1 15 ? 3.004 0.696 8.852 1 95.38 15 SER B C 1
ATOM 1380 O O . SER B 1 15 ? 3.443 1.338 9.805 1 95.38 15 SER B O 1
ATOM 1382 N N . TRP B 1 16 ? 3.031 1.108 7.625 1 96.56 16 TRP B N 1
ATOM 1383 C CA . TRP B 1 16 ? 3.408 2.498 7.383 1 96.56 16 TRP B CA 1
ATOM 1384 C C . TRP B 1 16 ? 2.844 2.994 6.059 1 96.56 16 TRP B C 1
ATOM 1386 O O . TRP B 1 16 ? 2.471 2.193 5.195 1 96.56 16 TRP B O 1
ATOM 1396 N N . VAL B 1 17 ? 2.705 4.285 5.941 1 97.75 17 VAL B N 1
ATOM 1397 C CA . VAL B 1 17 ? 2.211 5.004 4.773 1 97.75 17 VAL B CA 1
ATOM 1398 C C . VAL B 1 17 ? 3.232 6.055 4.344 1 97.75 17 VAL B C 1
ATOM 1400 O O . VAL B 1 17 ? 3.781 6.773 5.18 1 97.75 17 VAL B O 1
ATOM 1403 N N . MET B 1 18 ? 3.539 6.133 3.141 1 97.88 18 MET B N 1
ATOM 1404 C CA . MET B 1 18 ? 4.434 7.148 2.6 1 97.88 18 MET B CA 1
ATOM 1405 C C . MET B 1 18 ? 3.746 7.953 1.5 1 97.88 18 MET B C 1
ATOM 1407 O O . MET B 1 18 ? 3.072 7.383 0.639 1 97.88 18 MET B O 1
ATOM 1411 N N . LEU B 1 19 ? 3.799 9.211 1.55 1 97.31 19 LEU B N 1
ATOM 1412 C CA . LEU B 1 19 ? 3.258 10.141 0.568 1 97.31 19 LEU B CA 1
ATOM 1413 C C . LEU B 1 19 ? 4.367 10.992 -0.044 1 97.31 19 LEU B C 1
ATOM 1415 O O . LEU B 1 19 ? 5.199 11.547 0.678 1 97.31 19 LEU B O 1
ATOM 1419 N N . GLU B 1 20 ? 4.387 11.078 -1.329 1 97.75 20 GLU B N 1
ATOM 1420 C CA . GLU B 1 20 ? 5.332 11.93 -2.045 1 97.75 20 GLU B CA 1
ATOM 1421 C C . GLU B 1 20 ? 4.613 12.867 -3.014 1 97.75 20 GLU B C 1
ATOM 1423 O O . GLU B 1 20 ? 3.619 12.477 -3.633 1 97.75 20 GLU B O 1
ATOM 1428 N N . GLY B 1 21 ? 5.211 14.039 -3.188 1 96.62 21 GLY B N 1
ATOM 1429 C CA . GLY B 1 21 ? 4.633 14.992 -4.121 1 96.62 21 GLY B CA 1
ATOM 1430 C C . GLY B 1 21 ? 5.375 16.312 -4.156 1 96.62 21 GLY B C 1
ATOM 1431 O O . GLY B 1 21 ? 6.57 16.375 -3.85 1 96.62 21 GLY B O 1
ATOM 1432 N N . LEU B 1 22 ? 4.656 17.359 -4.57 1 97.31 22 LEU B N 1
ATOM 1433 C CA . LEU B 1 22 ? 5.191 18.703 -4.746 1 97.31 22 LEU B CA 1
ATOM 1434 C C . LEU B 1 22 ? 4.352 19.719 -3.984 1 97.31 22 LEU B C 1
ATOM 1436 O O . LEU B 1 22 ? 3.127 19.75 -4.121 1 97.31 22 LEU B O 1
ATOM 1440 N N . ILE B 1 23 ? 5.062 20.438 -3.15 1 96.75 23 ILE B N 1
ATOM 1441 C CA . ILE B 1 23 ? 4.383 21.594 -2.559 1 96.75 23 ILE B CA 1
ATOM 1442 C C . ILE B 1 23 ? 4.355 22.734 -3.559 1 96.75 23 ILE B C 1
ATOM 1444 O O . ILE B 1 23 ? 5.398 23.172 -4.059 1 96.75 23 ILE B O 1
ATOM 1448 N N . LEU B 1 24 ? 3.152 23.203 -3.83 1 96.75 24 LEU B N 1
ATOM 1449 C CA . LEU B 1 24 ? 3.037 24.219 -4.859 1 96.75 24 LEU B CA 1
ATOM 1450 C C . LEU B 1 24 ? 3.746 25.5 -4.434 1 96.75 24 LEU B C 1
ATOM 1452 O O . LEU B 1 24 ? 3.934 25.75 -3.238 1 96.75 24 LEU B O 1
ATOM 1456 N N . LYS B 1 25 ? 4.031 26.266 -5.547 1 94.88 25 LYS B N 1
ATOM 1457 C CA . LYS B 1 25 ? 4.578 27.594 -5.246 1 94.88 25 LYS B CA 1
ATOM 1458 C C . LYS B 1 25 ? 3.557 28.453 -4.504 1 94.88 25 LYS B C 1
ATOM 1460 O O . LYS B 1 25 ? 2.359 28.391 -4.793 1 94.88 25 LYS B O 1
ATOM 1465 N N . GLN B 1 26 ? 3.871 29.188 -3.502 1 92.75 26 GLN B N 1
ATOM 1466 C CA . GLN B 1 26 ? 3.049 30.094 -2.701 1 92.75 26 GLN B CA 1
ATOM 1467 C C . GLN B 1 26 ? 2.023 29.312 -1.88 1 92.75 26 GLN B C 1
ATOM 1469 O O . GLN B 1 26 ? 0.938 29.828 -1.592 1 92.75 26 GLN B O 1
ATOM 1474 N N . SER B 1 27 ? 2.268 28.047 -1.742 1 95 27 SER B N 1
ATOM 1475 C CA . SER B 1 27 ? 1.374 27.188 -0.964 1 95 27 SER B CA 1
ATOM 1476 C C . SER B 1 27 ? 1.131 27.766 0.426 1 95 27 SER B C 1
ATOM 1478 O O . SER B 1 27 ? 2.061 28.266 1.071 1 95 27 SER B O 1
ATOM 1480 N N . LYS B 1 28 ? -0.116 27.688 0.841 1 94.5 28 LYS B N 1
ATOM 1481 C CA . LYS B 1 28 ? -0.416 28.031 2.23 1 94.5 28 LYS B CA 1
ATOM 1482 C C . LYS B 1 28 ? -0.232 26.812 3.141 1 94.5 28 LYS B C 1
ATOM 1484 O O . LYS B 1 28 ? -0.25 26.938 4.367 1 94.5 28 LYS B O 1
ATOM 1489 N N . GLY B 1 29 ? -0.115 25.641 2.531 1 96.25 29 GLY B N 1
ATOM 1490 C CA . GLY B 1 29 ? 0.059 24.422 3.305 1 96.25 29 GLY B CA 1
ATOM 1491 C C . GLY B 1 29 ? -0.83 23.281 2.834 1 96.25 29 GLY B C 1
ATOM 1492 O O . GLY B 1 29 ? -1.418 23.359 1.754 1 96.25 29 GLY B O 1
ATOM 1493 N N . PHE B 1 30 ? -0.78 22.156 3.611 1 97.19 30 PHE B N 1
ATOM 1494 C CA . PHE B 1 30 ? -1.625 21.016 3.32 1 97.19 30 PHE B CA 1
ATOM 1495 C C . PHE B 1 30 ? -1.841 20.172 4.57 1 97.19 30 PHE B C 1
ATOM 1497 O O . PHE B 1 30 ? -1.192 20.391 5.598 1 97.19 30 PHE B O 1
ATOM 1504 N N . ASN B 1 31 ? -2.789 19.312 4.512 1 97.62 31 ASN B N 1
ATOM 1505 C CA . ASN B 1 31 ? -3.043 18.438 5.652 1 97.62 31 ASN B CA 1
ATOM 1506 C C . ASN B 1 31 ? -3.262 16.984 5.219 1 97.62 31 ASN B C 1
ATOM 1508 O O . ASN B 1 31 ? -3.611 16.734 4.062 1 97.62 31 ASN B O 1
ATOM 1512 N N . VAL B 1 32 ? -2.984 16.125 6.023 1 98.19 32 VAL B N 1
ATOM 1513 C CA . VAL B 1 32 ? -3.225 14.688 5.902 1 98.19 32 VAL B CA 1
A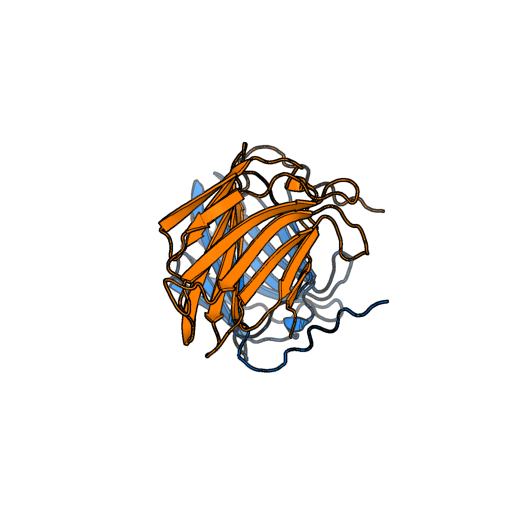TOM 1514 C C . VAL B 1 32 ? -4.051 14.195 7.094 1 98.19 32 VAL B C 1
ATOM 1516 O O . VAL B 1 32 ? -3.736 14.516 8.242 1 98.19 32 VAL B O 1
ATOM 1519 N N . GLU B 1 33 ? -5.078 13.5 6.754 1 97.94 33 GLU B N 1
ATOM 1520 C CA . GLU B 1 33 ? -5.922 12.969 7.82 1 97.94 33 GLU B CA 1
ATOM 1521 C C . GLU B 1 33 ? -6.098 11.461 7.688 1 97.94 33 GLU B C 1
ATOM 1523 O O . GLU B 1 33 ? -6.391 10.953 6.602 1 97.94 33 GLU B O 1
ATOM 1528 N N . PHE B 1 34 ? -5.848 10.734 8.773 1 98.25 34 PHE B N 1
ATOM 1529 C CA . PHE B 1 34 ? -6.254 9.352 8.945 1 98.25 34 PHE B CA 1
ATOM 1530 C C . PHE B 1 34 ? -7.516 9.25 9.797 1 98.25 34 PHE B C 1
ATOM 1532 O O . PHE B 1 34 ? -7.508 9.625 10.969 1 98.25 34 PHE B O 1
ATOM 1539 N N . ALA B 1 35 ? -8.586 8.75 9.164 1 98.25 35 ALA B N 1
ATOM 1540 C CA . ALA B 1 35 ? -9.875 8.836 9.844 1 98.25 35 ALA B CA 1
ATOM 1541 C C . ALA B 1 35 ? -10.555 7.469 9.914 1 98.25 35 ALA B C 1
ATOM 1543 O O . ALA B 1 35 ? -10.25 6.582 9.109 1 98.25 35 ALA B O 1
ATOM 1544 N N . TYR B 1 36 ? -11.453 7.328 10.891 1 97.62 36 TYR B N 1
ATOM 1545 C CA . TYR B 1 36 ? -12.227 6.098 11.023 1 97.62 36 TYR B CA 1
ATOM 1546 C C . TYR B 1 36 ? -13.281 5.992 9.938 1 97.62 36 TYR B C 1
ATOM 1548 O O . TYR B 1 36 ? -13.844 4.918 9.703 1 97.62 36 TYR B O 1
ATOM 1556 N N . GLY B 1 37 ? -13.523 7.105 9.172 1 93.75 37 GLY B N 1
ATOM 1557 C CA . GLY B 1 37 ? -14.484 7.125 8.086 1 93.75 37 GLY B CA 1
ATOM 1558 C C . GLY B 1 37 ? -14.562 8.469 7.375 1 93.75 37 GLY B C 1
ATOM 1559 O O . GLY B 1 37 ? -13.859 9.406 7.75 1 93.75 37 GLY B O 1
ATOM 1560 N N . GLN B 1 38 ? -15.422 8.547 6.32 1 89.5 38 GLN B N 1
ATOM 1561 C CA . GLN B 1 38 ? -15.547 9.766 5.535 1 89.5 38 GLN B CA 1
ATOM 1562 C C . GLN B 1 38 ? -16.797 10.555 5.922 1 89.5 38 GLN B C 1
ATOM 1564 O O . GLN B 1 38 ? -17.156 11.531 5.258 1 89.5 38 GLN B O 1
ATOM 1569 N N . PHE B 1 39 ? -17.328 10.281 6.961 1 91.31 39 PHE B N 1
ATOM 1570 C CA . PHE B 1 39 ? -18.531 10.992 7.367 1 91.31 39 PHE B CA 1
ATOM 1571 C C . PHE B 1 39 ? -18.203 12.141 8.312 1 91.31 39 PHE B C 1
ATOM 1573 O O . PHE B 1 39 ? -17.125 12.156 8.914 1 91.31 39 PHE B O 1
ATOM 1580 N N . ASN B 1 40 ? -19.109 13.07 8.391 1 92.25 40 ASN B N 1
ATOM 1581 C CA . ASN B 1 40 ? -18.906 14.227 9.258 1 92.25 40 ASN B CA 1
ATOM 1582 C C . ASN B 1 40 ? -18.812 13.805 10.727 1 92.25 40 ASN B C 1
ATOM 1584 O O . ASN B 1 40 ? -19.641 13.039 11.219 1 92.25 40 ASN B O 1
ATOM 1588 N N . GLY B 1 41 ? -17.781 14.258 11.305 1 94.94 41 GLY B N 1
ATOM 1589 C CA . GLY B 1 41 ? -17.625 14 12.727 1 94.94 41 GLY B CA 1
ATOM 1590 C C . GLY B 1 41 ? -16.875 12.703 13.008 1 94.94 41 GLY B C 1
ATOM 1591 O O . GLY B 1 41 ? -16.719 12.32 14.172 1 94.94 41 GLY B O 1
ATOM 1592 N N . ALA B 1 42 ? -16.469 12.117 11.992 1 97.19 42 ALA B N 1
ATOM 1593 C CA . ALA B 1 42 ? -15.711 10.883 12.211 1 97.19 42 ALA B CA 1
ATOM 1594 C C . ALA B 1 42 ? -14.484 11.148 13.078 1 97.19 42 ALA B C 1
ATOM 1596 O O . ALA B 1 42 ? -13.867 12.203 12.984 1 97.19 42 ALA B O 1
ATOM 1597 N N . ASN B 1 43 ? -14.203 10.18 13.922 1 98.62 43 ASN B N 1
ATOM 1598 C CA . ASN B 1 43 ? -12.961 10.258 14.695 1 98.62 43 ASN B CA 1
ATOM 1599 C C . ASN B 1 43 ? -11.742 10.281 13.789 1 98.62 43 ASN B C 1
ATOM 1601 O O . ASN B 1 43 ? -11.688 9.57 12.781 1 98.62 43 ASN B O 1
ATOM 1605 N N . ILE B 1 44 ? -10.773 11.125 14.148 1 98.69 44 ILE B N 1
ATOM 1606 C CA . ILE B 1 44 ? -9.508 11.266 13.43 1 98.69 44 ILE B CA 1
ATOM 1607 C C . ILE B 1 44 ? -8.344 10.984 14.375 1 98.69 44 ILE B C 1
ATOM 1609 O O . ILE B 1 44 ? -7.898 11.875 15.102 1 98.69 44 ILE B O 1
ATOM 1613 N N . PRO B 1 45 ? -7.844 9.797 14.32 1 98.81 45 PRO B N 1
ATOM 1614 C CA . PRO B 1 45 ? -6.746 9.445 15.219 1 98.81 45 PRO B CA 1
ATOM 1615 C C . PRO B 1 45 ? -5.496 10.289 14.992 1 98.81 45 PRO B C 1
ATOM 1617 O O . PRO B 1 45 ? -4.738 10.547 15.93 1 98.81 45 PRO B O 1
ATOM 1620 N N . LEU B 1 46 ? -5.312 10.781 13.758 1 98.81 46 LEU B N 1
ATOM 1621 C CA . LEU B 1 46 ? -4.117 11.555 13.445 1 98.81 46 LEU B CA 1
ATOM 1622 C C . LEU B 1 46 ? -4.402 12.578 12.352 1 98.81 46 LEU B C 1
ATOM 1624 O O . LEU B 1 46 ? -4.844 12.219 11.258 1 98.81 46 LEU B O 1
ATOM 1628 N N . LYS B 1 47 ? -4.188 13.719 12.633 1 98.69 47 LYS B N 1
ATOM 1629 C CA . LYS B 1 47 ? -4.184 14.828 11.68 1 98.69 47 LYS B CA 1
ATOM 1630 C C . LYS B 1 47 ? -2.809 15.484 11.602 1 98.69 47 LYS B C 1
ATOM 1632 O O . LYS B 1 47 ? -2.244 15.867 12.633 1 98.69 47 LYS B O 1
ATOM 1637 N N . PHE B 1 48 ? -2.279 15.523 10.484 1 98.62 48 PHE B N 1
ATOM 1638 C CA . PHE B 1 48 ? -1.068 16.25 10.125 1 98.62 48 PHE B CA 1
ATOM 1639 C C . PHE B 1 48 ? -1.409 17.531 9.359 1 98.62 48 PHE B C 1
ATOM 1641 O O . PHE B 1 48 ? -2.09 17.484 8.336 1 98.62 48 PHE B O 1
ATOM 1648 N N . LYS B 1 49 ? -0.916 18.594 9.867 1 97.69 49 LYS B N 1
ATOM 1649 C CA . LYS B 1 49 ? -1.182 19.875 9.203 1 97.69 49 LYS B CA 1
ATOM 1650 C C . LYS B 1 49 ? 0.095 20.688 9.055 1 97.69 49 LYS B C 1
ATOM 1652 O O . LYS B 1 49 ? 0.747 21.016 10.047 1 97.69 49 LYS B O 1
ATOM 1657 N N . LEU B 1 50 ? 0.432 21.031 7.832 1 97.19 50 LEU B N 1
ATOM 1658 C CA . LEU B 1 50 ? 1.548 21.922 7.512 1 97.19 50 LEU B CA 1
ATOM 1659 C C . LEU B 1 50 ? 1.047 23.281 7.062 1 97.19 50 LEU B C 1
ATOM 1661 O O . LEU B 1 50 ? 0.192 23.375 6.176 1 97.19 50 LEU B O 1
ATOM 1665 N N . ARG B 1 51 ? 1.535 24.281 7.633 1 95.44 51 ARG B N 1
ATOM 1666 C CA . ARG B 1 51 ? 1.173 25.656 7.262 1 95.44 51 ARG B CA 1
ATOM 1667 C C . ARG B 1 51 ? 2.416 26.5 7.023 1 95.44 51 ARG B C 1
ATOM 1669 O O . ARG B 1 51 ? 3.404 26.391 7.75 1 95.44 51 ARG B O 1
ATOM 1676 N N . PHE B 1 52 ? 2.289 27.25 5.965 1 93.88 52 PHE B N 1
ATOM 1677 C CA . PHE B 1 52 ? 3.305 28.281 5.746 1 93.88 52 PHE B CA 1
ATOM 1678 C C . PHE B 1 52 ? 2.816 29.641 6.23 1 93.88 52 PHE B C 1
ATOM 1680 O O . PHE B 1 52 ? 1.898 30.219 5.648 1 93.88 52 PHE B O 1
ATOM 1687 N N . GLU B 1 53 ? 3.209 29.969 7.324 1 80.88 53 GLU B N 1
ATOM 1688 C CA . GLU B 1 53 ? 2.746 31.203 7.949 1 80.88 53 GLU B CA 1
ATOM 1689 C C . GLU B 1 53 ? 3.777 32.312 7.797 1 80.88 53 GLU B C 1
ATOM 1691 O O . GLU B 1 53 ? 4.984 32.062 7.785 1 80.88 53 GLU B O 1
ATOM 1696 N N . ARG B 1 54 ? 3.266 33.5 7.516 1 74.69 54 ARG B N 1
ATOM 1697 C CA . ARG B 1 54 ? 4.117 34.688 7.555 1 74.69 54 ARG B CA 1
ATOM 1698 C C . ARG B 1 54 ? 4.289 35.188 8.984 1 74.69 54 ARG B C 1
ATOM 1700 O O . ARG B 1 54 ? 3.314 35.312 9.734 1 74.69 54 ARG B O 1
ATOM 1707 N N . THR B 1 55 ? 5.375 34.938 9.5 1 67.06 55 THR B N 1
ATOM 1708 C CA . THR B 1 55 ? 5.633 35.5 10.812 1 67.06 55 THR B CA 1
ATOM 1709 C C . THR B 1 55 ? 6.406 36.812 10.672 1 67.06 55 THR B C 1
ATOM 1711 O O . THR B 1 55 ? 6.977 37.094 9.617 1 67.06 55 THR B O 1
ATOM 1714 N N . PRO B 1 56 ? 6.199 37.719 11.688 1 66.62 56 PRO B N 1
ATOM 1715 C CA . PRO B 1 56 ? 7 38.938 11.656 1 66.62 56 PRO B CA 1
ATOM 1716 C C . PRO B 1 56 ? 8.484 38.656 11.406 1 66.62 56 PRO B C 1
ATOM 1718 O O . PRO B 1 56 ? 9.164 39.469 10.766 1 66.62 56 PRO B O 1
ATOM 1721 N N . GLU B 1 57 ? 9.031 37.531 11.922 1 63.66 57 GLU B N 1
ATOM 1722 C CA . GLU B 1 57 ? 10.445 37.188 11.836 1 63.66 57 GLU B CA 1
ATOM 1723 C C . GLU B 1 57 ? 10.773 36.531 10.5 1 63.66 57 GLU B C 1
ATOM 1725 O O . GLU B 1 57 ? 11.93 36.531 10.078 1 63.66 57 GLU B O 1
ATOM 1730 N N . SER B 1 58 ? 9.867 35.781 9.992 1 64.25 58 SER B N 1
ATOM 1731 C CA . SER B 1 58 ? 10.117 35.031 8.758 1 64.25 58 SER B CA 1
ATOM 1732 C C . SER B 1 58 ? 8.859 34.969 7.895 1 64.25 58 SER B C 1
ATOM 1734 O O . SER B 1 58 ? 7.762 34.781 8.406 1 64.25 58 SER B O 1
ATOM 1736 N N . SER B 1 59 ? 8.992 35.281 6.637 1 61.94 59 SER B N 1
ATOM 1737 C CA . SER B 1 59 ? 7.859 35.375 5.723 1 61.94 59 SER B CA 1
ATOM 1738 C C . SER B 1 59 ? 7.305 33.969 5.402 1 61.94 59 SER B C 1
ATOM 1740 O O . SER B 1 59 ? 6.152 33.844 4.977 1 61.94 59 SER B O 1
ATOM 1742 N N . ASN B 1 60 ? 7.93 32.906 5.863 1 71 60 ASN B N 1
ATOM 1743 C CA . ASN B 1 60 ? 7.391 31.641 5.367 1 71 60 ASN B CA 1
ATOM 1744 C C . ASN B 1 60 ? 7.957 30.438 6.133 1 71 60 ASN B C 1
ATOM 1746 O O . ASN B 1 60 ? 8.406 29.469 5.523 1 71 60 ASN B O 1
ATOM 1750 N N . SER B 1 61 ? 7.828 30.641 7.496 1 83.94 61 SER B N 1
ATOM 1751 C CA . SER B 1 61 ? 8.336 29.5 8.25 1 83.94 61 SER B CA 1
ATOM 1752 C C . SER B 1 61 ? 7.293 28.391 8.328 1 83.94 61 SER B C 1
ATOM 1754 O O . SER B 1 61 ? 6.152 28.625 8.734 1 83.94 61 SER B O 1
ATOM 1756 N N . PRO B 1 62 ? 7.648 27.234 7.922 1 92 62 PRO B N 1
ATOM 1757 C CA . PRO B 1 62 ? 6.676 26.141 7.98 1 92 62 PRO B CA 1
ATOM 1758 C C . PRO B 1 62 ? 6.465 25.609 9.398 1 92 62 PRO B C 1
ATOM 1760 O O . PRO B 1 6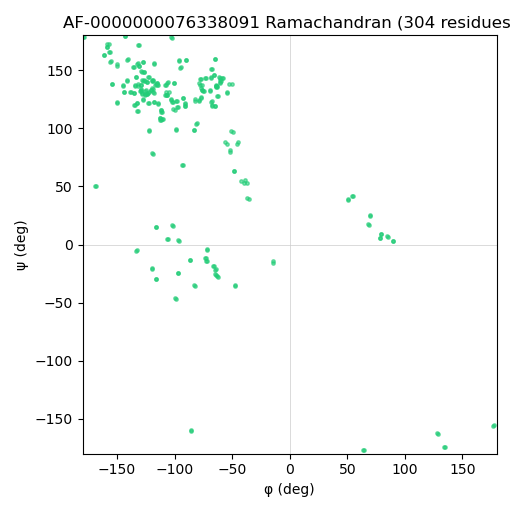2 ? 7.422 25.484 10.164 1 92 62 PRO B O 1
ATOM 1763 N N . VAL B 1 63 ? 5.246 25.469 9.758 1 93.25 63 VAL B N 1
ATOM 1764 C CA . VAL B 1 63 ? 4.91 24.859 11.039 1 93.25 63 VAL B CA 1
ATOM 1765 C C . VAL B 1 63 ? 4.074 23.609 10.805 1 93.25 63 VAL B C 1
ATOM 1767 O O . VAL B 1 63 ? 3.119 23.625 10.023 1 93.25 63 VAL B O 1
ATOM 1770 N N . LEU B 1 64 ? 4.422 22.578 11.484 1 96.75 64 LEU B N 1
ATOM 1771 C CA . LEU B 1 64 ? 3.674 21.328 11.461 1 96.75 64 LEU B CA 1
ATOM 1772 C C . LEU B 1 64 ? 2.932 21.109 12.773 1 96.75 64 LEU B C 1
ATOM 1774 O O . LEU B 1 64 ? 3.508 21.266 13.852 1 96.75 64 LEU B O 1
ATOM 1778 N N . THR B 1 65 ? 1.665 20.844 12.672 1 97.94 65 THR B N 1
ATOM 1779 C CA . THR B 1 65 ? 0.909 20.469 13.859 1 97.94 65 THR B CA 1
ATOM 1780 C C . THR B 1 65 ? 0.331 19.062 13.719 1 97.94 65 THR B C 1
ATOM 1782 O O . THR B 1 65 ? -0.08 18.656 12.625 1 97.94 65 THR B O 1
ATOM 1785 N N . LEU B 1 66 ? 0.343 18.297 14.812 1 98.69 66 LEU B N 1
ATOM 1786 C CA . LEU B 1 66 ? -0.296 16.984 14.938 1 98.69 66 LEU B CA 1
ATOM 1787 C C . LEU B 1 66 ? -1.392 17.016 16 1 98.69 66 LEU B C 1
ATOM 1789 O O . LEU B 1 66 ? -1.232 17.656 17.047 1 98.69 66 LEU B O 1
ATOM 1793 N N . ASN B 1 67 ? -2.451 16.406 15.664 1 98.75 67 ASN B N 1
ATOM 1794 C CA . ASN B 1 67 ? -3.555 16.344 16.625 1 98.75 67 ASN B CA 1
ATOM 1795 C C . ASN B 1 67 ? -4.48 15.164 16.328 1 98.75 67 ASN B C 1
ATOM 1797 O O . ASN B 1 67 ? -4.262 14.414 15.375 1 98.75 67 ASN B O 1
ATOM 1801 N N . SER B 1 68 ? -5.398 14.922 17.203 1 98.81 68 SER B N 1
ATOM 1802 C CA . SER B 1 68 ? -6.473 13.953 16.984 1 98.81 68 SER B CA 1
ATOM 1803 C C . SER B 1 68 ? -7.84 14.578 17.25 1 98.81 68 SER B C 1
ATOM 1805 O O . SER B 1 68 ? -7.941 15.57 17.969 1 98.81 68 SER B O 1
ATOM 1807 N N . PHE B 1 69 ? -8.797 14.18 16.609 1 98.75 69 PHE B N 1
ATOM 1808 C CA . PHE B 1 69 ? -10.188 14.57 16.797 1 98.75 69 PHE B CA 1
ATOM 1809 C C . PHE B 1 69 ? -11.016 13.406 17.328 1 98.75 69 PHE B C 1
ATOM 1811 O O . PHE B 1 69 ? -11.312 12.461 16.594 1 98.75 69 PHE B O 1
ATOM 1818 N N . VAL B 1 70 ? -11.383 13.484 18.625 1 98.06 70 VAL B N 1
ATOM 1819 C CA . VAL B 1 70 ? -12.023 12.375 19.312 1 98.06 70 VAL B CA 1
ATOM 1820 C C . VAL B 1 70 ? -13.375 12.82 19.875 1 98.06 70 VAL B C 1
ATOM 1822 O O . VAL B 1 70 ? -13.453 13.789 20.625 1 98.06 70 VAL B O 1
ATOM 1825 N N . ASN B 1 71 ? -14.414 12.07 19.406 1 97.06 71 ASN B N 1
ATOM 1826 C CA . ASN B 1 71 ? -15.758 12.406 19.859 1 97.06 71 ASN B CA 1
ATOM 1827 C C . ASN B 1 71 ? -16.078 13.883 19.609 1 97.06 71 ASN B C 1
ATOM 1829 O O . ASN B 1 71 ? -16.547 14.578 20.516 1 97.06 71 ASN B O 1
ATOM 1833 N N . GLN 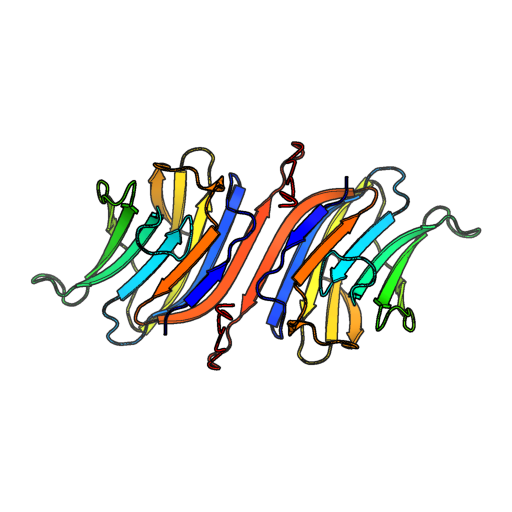B 1 72 ? -15.672 14.289 18.484 1 96.88 72 GLN B N 1
ATOM 1834 C CA . GLN B 1 72 ? -16 15.602 17.922 1 96.88 72 GLN B CA 1
ATOM 1835 C C . GLN B 1 72 ? -15.297 16.719 18.688 1 96.88 72 GLN B C 1
ATOM 1837 O O . GLN B 1 72 ? -15.797 17.828 18.781 1 96.88 72 GLN B O 1
ATOM 1842 N N . GLN B 1 73 ? -14.219 16.391 19.297 1 98 73 GLN B N 1
ATOM 1843 C CA . GLN B 1 73 ? -13.375 17.375 19.984 1 98 73 GLN B CA 1
ATOM 1844 C C . GLN B 1 73 ? -11.906 17.203 19.594 1 98 73 GLN B C 1
ATOM 1846 O O . GLN B 1 73 ? -11.398 16.078 19.547 1 98 73 GLN B O 1
ATOM 1851 N N . TRP B 1 74 ? -11.359 18.328 19.375 1 98.38 74 TRP B N 1
ATOM 1852 C CA . TRP B 1 74 ? -9.922 18.297 19.141 1 98.38 74 TRP B CA 1
ATOM 1853 C C . TRP B 1 74 ? -9.156 18.125 20.438 1 98.38 74 TRP B C 1
ATOM 1855 O O . TRP B 1 74 ? -9.531 18.688 21.469 1 98.38 74 TRP B O 1
ATOM 1865 N N . GLY B 1 75 ? -8.055 17.312 20.297 1 98.38 75 GLY B N 1
ATOM 1866 C CA . GLY B 1 75 ? -7.176 17.172 21.453 1 98.38 75 GLY B CA 1
ATOM 1867 C C . GLY B 1 75 ? -6.125 18.25 21.547 1 98.38 75 GLY B C 1
ATOM 1868 O O . GLY B 1 75 ? -6.301 19.344 21 1 98.38 75 GLY B O 1
ATOM 1869 N N . LYS B 1 76 ? -5.051 17.922 22.312 1 98 76 LYS B N 1
ATOM 1870 C CA . LYS B 1 76 ? -3.924 18.844 22.422 1 98 76 LYS B CA 1
ATOM 1871 C C . LYS B 1 76 ? -3.049 18.781 21.172 1 98 76 LYS B C 1
ATOM 1873 O O . LYS B 1 76 ? -2.59 17.719 20.781 1 98 76 LYS B O 1
ATOM 1878 N N . GLU B 1 77 ? -2.865 19.859 20.688 1 98.12 77 GLU B N 1
ATOM 1879 C CA . GLU B 1 77 ? -2.049 19.953 19.484 1 98.12 77 GLU B CA 1
ATOM 1880 C C . GLU B 1 77 ? -0.562 19.875 19.828 1 98.12 77 GLU B C 1
ATOM 1882 O O . GLU B 1 77 ? -0.11 20.438 20.812 1 98.12 77 GLU B O 1
ATOM 1887 N N . ILE B 1 78 ? 0.182 19.141 19 1 98 78 ILE B N 1
ATOM 1888 C CA . ILE B 1 78 ? 1.639 19.094 19.078 1 98 78 ILE B CA 1
ATOM 1889 C C . ILE B 1 78 ? 2.229 19.875 17.891 1 98 78 ILE B C 1
ATOM 1891 O O . ILE B 1 78 ? 1.847 19.656 16.75 1 98 78 ILE B O 1
ATOM 1895 N N . ARG B 1 79 ? 3.166 20.734 18.188 1 96.06 79 ARG B N 1
ATOM 1896 C CA . ARG B 1 79 ? 3.781 21.578 17.156 1 96.06 79 ARG B CA 1
ATOM 1897 C C . ARG B 1 79 ? 5.258 21.234 16.984 1 96.06 79 ARG B C 1
ATOM 1899 O O . ARG B 1 79 ? 5.961 21 17.969 1 96.06 79 ARG B O 1
ATOM 1906 N N . THR B 1 80 ? 5.629 21.188 15.805 1 94.75 80 THR B N 1
ATOM 1907 C CA . THR B 1 80 ? 7.016 20.859 15.492 1 94.75 80 THR B CA 1
ATOM 1908 C C . THR B 1 80 ? 7.52 21.688 14.32 1 94.75 80 THR B C 1
ATOM 1910 O O . THR B 1 80 ? 6.785 21.922 13.352 1 94.75 80 THR B O 1
ATOM 1913 N N . LYS B 1 81 ? 8.742 22.141 14.367 1 91.06 81 LYS B N 1
ATOM 1914 C CA . LYS B 1 81 ? 9.359 22.812 13.227 1 91.06 81 LYS B CA 1
ATOM 1915 C C . LYS B 1 81 ? 9.703 21.812 12.125 1 91.06 81 LYS B C 1
ATOM 1917 O O . LYS B 1 81 ? 10.031 20.656 12.406 1 91.06 81 LYS B O 1
ATOM 1922 N N . THR B 1 82 ? 9.531 22.25 10.906 1 94.62 82 THR B N 1
ATOM 1923 C CA . THR B 1 82 ? 9.836 21.391 9.773 1 94.62 82 THR B CA 1
ATOM 1924 C C . THR B 1 82 ? 10.695 22.125 8.75 1 94.62 82 THR B C 1
ATOM 1926 O O . THR B 1 82 ? 11.008 23.297 8.93 1 94.62 82 THR B O 1
ATOM 1929 N N . HIS B 1 83 ? 11.164 21.375 7.766 1 93.75 83 HIS B N 1
ATOM 1930 C CA . HIS B 1 83 ? 12.008 21.969 6.742 1 93.75 83 HIS B CA 1
ATOM 1931 C C . HIS B 1 83 ? 11.344 21.906 5.371 1 93.75 83 HIS B C 1
ATOM 1933 O O . HIS B 1 83 ? 11.992 22.156 4.348 1 93.75 83 HIS B O 1
ATOM 1939 N N . PHE B 1 84 ? 10.086 21.641 5.328 1 95.75 84 PHE B N 1
ATOM 1940 C CA . PHE B 1 84 ? 9.344 21.688 4.07 1 95.75 84 PHE B CA 1
ATOM 1941 C C . PHE B 1 84 ? 9.391 23.078 3.463 1 95.75 84 PHE B C 1
ATOM 1943 O O . PHE B 1 84 ? 9.383 24.078 4.188 1 95.75 84 PHE B O 1
ATOM 1950 N N . GLN B 1 85 ? 9.461 23.062 2.16 1 95.19 85 GLN B N 1
ATOM 1951 C CA . GLN B 1 85 ? 9.562 24.344 1.49 1 95.19 85 GLN B CA 1
ATOM 1952 C C . GLN B 1 85 ? 8.594 24.438 0.315 1 95.19 85 GLN B C 1
ATOM 1954 O O . GLN B 1 85 ? 8.414 23.469 -0.422 1 95.19 85 GLN B O 1
ATOM 1959 N N . GLN B 1 86 ? 8.07 25.656 0.149 1 95.38 86 GLN B N 1
ATOM 1960 C CA . GLN B 1 86 ? 7.23 25.906 -1.016 1 95.38 86 GLN B CA 1
ATOM 1961 C C . GLN B 1 86 ? 8 25.672 -2.312 1 95.38 86 GLN B C 1
ATOM 1963 O O . GLN B 1 86 ? 9.18 26.031 -2.412 1 95.38 86 GLN B O 1
ATOM 1968 N N . GLY B 1 87 ? 7.238 25.094 -3.236 1 97 87 GLY B N 1
ATOM 1969 C CA . GLY B 1 87 ? 7.832 24.891 -4.547 1 97 87 GLY B CA 1
ATOM 1970 C C . GLY B 1 87 ? 8.766 23.688 -4.594 1 97 87 GLY B C 1
ATOM 1971 O O . GLY B 1 87 ? 9.438 23.469 -5.602 1 97 87 GLY B O 1
ATOM 1972 N N . GLN B 1 88 ? 8.859 22.906 -3.518 1 97.31 88 GLN B N 1
ATOM 1973 C CA . GLN B 1 88 ? 9.781 21.781 -3.451 1 97.31 88 GLN B CA 1
ATOM 1974 C C . GLN B 1 88 ? 9.023 20.453 -3.287 1 97.31 88 GLN B C 1
ATOM 1976 O O . GLN B 1 88 ? 7.883 20.453 -2.818 1 97.31 88 GLN B O 1
ATOM 1981 N N . LYS B 1 89 ? 9.688 19.391 -3.707 1 97.81 89 LYS B N 1
ATOM 1982 C CA . LYS B 1 89 ? 9.148 18.047 -3.496 1 97.81 89 LYS B CA 1
ATOM 1983 C C . LYS B 1 89 ? 9.148 17.688 -2.014 1 97.81 89 LYS B C 1
ATOM 1985 O O . LYS B 1 89 ? 9.961 18.203 -1.242 1 97.81 89 LYS B O 1
ATOM 1990 N N . PHE B 1 90 ? 8.25 16.891 -1.664 1 96.69 90 PHE B N 1
ATOM 1991 C CA . PHE B 1 90 ? 8.211 16.406 -0.289 1 96.69 90 PHE B CA 1
ATOM 1992 C C . PHE B 1 90 ? 8.07 14.891 -0.252 1 96.69 90 PHE B C 1
ATOM 1994 O O . PHE B 1 90 ? 7.586 14.281 -1.208 1 96.69 90 PHE B O 1
ATOM 2001 N N . LYS B 1 91 ? 8.539 14.336 0.796 1 98.19 91 LYS B N 1
ATOM 2002 C CA . LYS B 1 91 ? 8.297 12.961 1.204 1 98.19 91 LYS B CA 1
ATOM 2003 C C . LYS B 1 91 ? 7.953 12.875 2.689 1 98.19 91 LYS B C 1
ATOM 2005 O O . LYS B 1 91 ? 8.727 13.336 3.535 1 98.19 91 LYS B O 1
ATOM 2010 N N . ILE B 1 92 ? 6.785 12.375 2.998 1 98.31 92 ILE B N 1
ATOM 2011 C CA . ILE B 1 92 ? 6.406 12.18 4.395 1 98.31 92 ILE B CA 1
ATOM 2012 C C . ILE B 1 92 ? 6.023 10.727 4.625 1 98.31 92 ILE B C 1
ATOM 2014 O O . ILE B 1 92 ? 5.359 10.109 3.787 1 98.31 92 ILE B O 1
ATOM 2018 N N . SER B 1 93 ? 6.434 10.203 5.734 1 98.5 93 SER B N 1
ATOM 2019 C CA . SER B 1 93 ? 6.051 8.852 6.105 1 98.5 93 SER B CA 1
ATOM 2020 C C . SER B 1 93 ? 5.441 8.805 7.504 1 98.5 93 SER B C 1
ATOM 2022 O O . SER B 1 93 ? 5.898 9.516 8.406 1 98.5 93 SER B O 1
ATOM 2024 N N . PHE B 1 94 ? 4.461 8.023 7.641 1 98.69 94 PHE B N 1
ATOM 2025 C CA . PHE B 1 94 ? 3.83 7.723 8.922 1 98.69 94 PHE B CA 1
ATOM 2026 C C . PHE B 1 94 ? 4.066 6.27 9.312 1 98.69 94 PHE B C 1
ATOM 2028 O O . PHE B 1 94 ? 3.498 5.359 8.711 1 98.69 94 PHE B O 1
ATOM 2035 N N . ILE B 1 95 ? 4.898 6.062 10.305 1 98.38 95 ILE B N 1
ATOM 2036 C CA . ILE B 1 95 ? 5.207 4.719 10.781 1 98.38 95 ILE B CA 1
ATOM 2037 C C . ILE B 1 95 ? 4.422 4.438 12.062 1 98.38 95 ILE B C 1
ATOM 2039 O O . ILE B 1 95 ? 4.539 5.172 13.047 1 98.38 95 ILE B O 1
ATOM 2043 N N . VAL B 1 96 ? 3.641 3.363 12 1 98.44 96 VAL B N 1
ATOM 2044 C CA . VAL B 1 96 ? 2.828 3.016 13.156 1 98.44 96 VAL B CA 1
ATOM 2045 C C . VAL B 1 96 ? 3.602 2.059 14.062 1 98.44 96 VAL B C 1
ATOM 2047 O O . VAL B 1 96 ? 4.047 0.998 13.617 1 98.44 96 VAL B O 1
ATOM 2050 N N . THR B 1 97 ? 3.83 2.482 15.266 1 97.81 97 THR B N 1
ATOM 2051 C CA . THR B 1 97 ? 4.391 1.612 16.297 1 97.81 97 THR B CA 1
ATOM 2052 C C . THR B 1 97 ? 3.301 1.144 17.25 1 97.81 97 THR B C 1
ATOM 2054 O O . THR B 1 97 ? 2.125 1.471 17.078 1 97.81 97 THR B O 1
ATOM 2057 N N . SER B 1 98 ? 3.664 0.313 18.203 1 97 98 SER B N 1
ATOM 2058 C CA . SER B 1 98 ? 2.686 -0.13 19.188 1 97 98 SER B CA 1
ATOM 2059 C C . SER B 1 98 ? 2.176 1.04 20.031 1 97 98 SER B C 1
ATOM 2061 O O . SER B 1 98 ? 1.044 1.014 20.516 1 97 98 SER B O 1
ATOM 2063 N N . LYS B 1 99 ? 2.969 2.139 20.062 1 97.88 99 LYS B N 1
ATOM 2064 C CA . LYS B 1 99 ? 2.613 3.182 21.031 1 97.88 99 LYS B CA 1
ATOM 2065 C C . LYS B 1 99 ? 2.32 4.5 20.312 1 97.88 99 LYS B C 1
ATOM 2067 O O . LYS B 1 99 ? 1.688 5.391 20.891 1 97.88 99 LYS B O 1
ATOM 2072 N N . SER B 1 100 ? 2.834 4.586 19.109 1 98.69 100 SER B N 1
ATOM 2073 C CA . SER B 1 100 ? 2.783 5.926 18.531 1 98.69 100 SER B CA 1
ATOM 2074 C C . SER B 1 100 ? 2.893 5.875 17.016 1 98.69 100 SER B C 1
ATOM 2076 O O . SER B 1 100 ? 3.078 4.805 16.438 1 98.69 100 SER B O 1
ATOM 2078 N N . TYR B 1 101 ? 2.648 7.016 16.391 1 98.62 101 TYR B N 1
ATOM 2079 C CA . TYR B 1 101 ? 3.072 7.285 15.016 1 98.62 101 TYR B CA 1
ATOM 2080 C C . TYR B 1 101 ? 4.43 7.98 14.992 1 98.62 101 TYR B C 1
ATOM 2082 O O . TYR B 1 101 ? 4.625 8.992 15.664 1 98.62 101 TYR B O 1
ATOM 2090 N N . LYS B 1 102 ? 5.316 7.477 14.32 1 98.69 102 LYS B N 1
ATOM 2091 C CA . LYS B 1 102 ? 6.52 8.227 13.961 1 98.69 102 LYS B CA 1
ATOM 2092 C C . LYS B 1 102 ? 6.344 8.953 12.633 1 98.69 102 LYS B C 1
ATOM 2094 O O . LYS B 1 102 ? 6.027 8.336 11.617 1 98.69 102 LYS B O 1
ATOM 2099 N N . ILE B 1 103 ? 6.477 10.242 12.602 1 98.62 103 ILE B N 1
ATOM 2100 C CA . ILE B 1 103 ? 6.359 11.07 11.414 1 98.62 103 ILE B CA 1
ATOM 2101 C C . ILE B 1 103 ? 7.746 11.375 10.852 1 98.62 103 ILE B C 1
ATOM 2103 O O . ILE B 1 103 ? 8.578 11.984 11.523 1 98.62 103 ILE B O 1
ATOM 2107 N N . MET B 1 104 ? 7.969 10.93 9.641 1 98.56 104 MET B N 1
ATOM 2108 C CA . MET B 1 104 ? 9.266 11.133 9 1 98.56 104 MET B CA 1
ATOM 2109 C C . MET B 1 104 ? 9.164 12.18 7.891 1 98.56 104 MET B C 1
ATOM 2111 O O . MET B 1 104 ? 8.188 12.188 7.133 1 98.56 104 MET B O 1
ATOM 2115 N N . GLU B 1 105 ? 10.07 13.023 7.801 1 97.25 105 GLU B N 1
ATOM 2116 C CA . GLU B 1 105 ? 10.273 13.961 6.695 1 97.25 105 GLU B CA 1
ATOM 2117 C C . GLU B 1 105 ? 11.539 13.617 5.914 1 97.25 105 GLU B C 1
ATOM 2119 O O . GLU B 1 105 ? 12.656 13.766 6.426 1 97.25 105 GLU B O 1
ATOM 2124 N N . ASN B 1 106 ? 11.312 13.234 4.691 1 94.19 106 ASN B N 1
ATOM 2125 C CA . ASN B 1 106 ? 12.438 12.836 3.854 1 94.19 106 ASN B CA 1
ATOM 2126 C C . ASN B 1 106 ? 13.328 11.82 4.562 1 94.19 106 ASN B C 1
ATOM 2128 O O . ASN B 1 106 ? 14.555 11.984 4.602 1 94.19 106 ASN B O 1
ATOM 2132 N N . ASN B 1 107 ? 12.75 10.945 5.246 1 94.38 107 ASN B N 1
ATOM 2133 C CA . ASN B 1 107 ? 13.359 9.781 5.887 1 94.38 107 ASN B CA 1
ATOM 2134 C C . ASN B 1 107 ? 14.055 10.164 7.188 1 94.38 107 ASN B C 1
ATOM 2136 O O . ASN B 1 107 ? 14.844 9.383 7.727 1 94.38 107 ASN B O 1
ATOM 2140 N N . ILE B 1 108 ? 13.844 11.391 7.625 1 96.06 108 ILE B N 1
ATOM 2141 C CA . ILE B 1 108 ? 14.344 11.852 8.914 1 96.06 108 ILE B CA 1
ATOM 2142 C C . ILE B 1 108 ? 13.18 11.961 9.906 1 96.06 108 ILE B C 1
ATOM 2144 O O . ILE B 1 108 ? 12.102 12.453 9.555 1 96.06 108 ILE B O 1
ATOM 2148 N N . LEU B 1 109 ? 13.461 11.523 11.195 1 97.69 109 LEU B N 1
ATOM 2149 C CA . LEU B 1 109 ? 12.422 11.594 12.219 1 97.69 109 LEU B CA 1
ATOM 2150 C C . LEU B 1 109 ? 12.086 13.047 12.555 1 97.69 109 LEU B C 1
ATOM 2152 O O . LEU B 1 109 ? 12.961 13.805 12.984 1 97.69 109 LEU B O 1
ATOM 2156 N N . LEU B 1 110 ? 10.906 13.43 12.352 1 96.88 110 LEU B N 1
ATOM 2157 C CA . LEU B 1 110 ? 10.445 14.789 12.586 1 96.88 110 LEU B CA 1
ATOM 2158 C C . LEU B 1 110 ? 9.734 14.898 13.93 1 96.88 110 LEU B C 1
ATOM 2160 O O . LEU B 1 110 ? 9.969 15.836 14.695 1 96.88 110 LEU B O 1
ATOM 2164 N N . SER B 1 111 ? 8.859 13.969 14.188 1 97.94 111 SER B N 1
ATOM 2165 C CA . SER B 1 111 ? 8.039 14 15.391 1 97.94 111 SER B CA 1
ATOM 2166 C C . SER B 1 111 ? 7.453 12.625 15.695 1 97.94 111 SER B C 1
ATOM 2168 O O . SER B 1 111 ? 7.473 11.734 14.844 1 97.94 111 SER B O 1
ATOM 2170 N N . GLU B 1 112 ? 7.012 12.477 16.906 1 98.19 112 GLU B N 1
ATOM 2171 C CA . GLU B 1 112 ? 6.266 11.297 17.344 1 98.19 112 GLU B CA 1
ATOM 2172 C C . GLU B 1 112 ? 4.938 11.695 17.984 1 98.19 112 GLU B C 1
ATOM 2174 O O . GLU B 1 112 ? 4.871 12.68 18.719 1 98.19 112 GLU B O 1
ATOM 2179 N N . PHE B 1 113 ? 3.916 10.969 17.734 1 98.75 113 PHE B N 1
ATOM 2180 C CA . PHE B 1 113 ? 2.574 11.266 18.219 1 98.75 113 PHE B CA 1
ATOM 2181 C C . PHE B 1 113 ? 1.934 10.031 18.844 1 98.75 113 PHE B C 1
ATOM 2183 O O . PHE B 1 113 ? 1.605 9.078 18.141 1 98.75 113 PHE B O 1
ATOM 2190 N N . ASP B 1 114 ? 1.69 10.109 20.141 1 98.69 114 ASP B N 1
ATOM 2191 C CA . ASP B 1 114 ? 1.127 8.953 20.828 1 98.69 114 ASP B CA 1
ATOM 2192 C C . ASP B 1 114 ? -0.288 8.656 20.344 1 98.69 114 ASP B C 1
ATOM 2194 O O . ASP B 1 114 ? -1.066 9.578 20.078 1 98.69 114 ASP B O 1
ATOM 2198 N N . HIS B 1 115 ? -0.541 7.32 20.344 1 98.62 115 HIS B N 1
ATOM 2199 C CA . HIS B 1 115 ? -1.9 6.953 19.969 1 98.62 115 HIS B CA 1
ATOM 2200 C C . HIS B 1 115 ? -2.914 7.461 20.984 1 98.62 115 HIS B C 1
ATOM 2202 O O . HIS B 1 115 ? -2.854 7.098 22.172 1 98.62 115 HIS B O 1
ATOM 2208 N N . 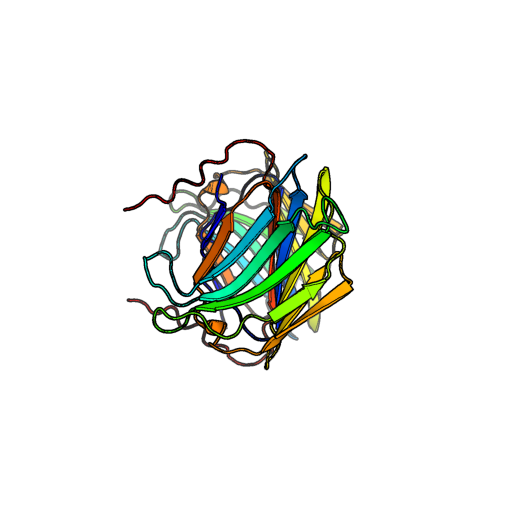ARG B 1 116 ? -3.764 8.266 20.531 1 98.62 116 ARG B N 1
ATOM 2209 C CA . ARG B 1 116 ? -4.895 8.664 21.375 1 98.62 116 ARG B CA 1
ATOM 2210 C C . ARG B 1 116 ? -6.133 7.832 21.047 1 98.62 116 ARG B C 1
ATOM 2212 O O . ARG B 1 116 ? -7.055 7.742 21.859 1 98.62 116 ARG B O 1
ATOM 2219 N N . LEU B 1 117 ? -6.195 7.312 19.844 1 98.31 117 LEU B N 1
ATOM 2220 C CA . LEU B 1 117 ? -7.129 6.309 19.344 1 98.31 117 LEU B CA 1
ATOM 2221 C C . LEU B 1 117 ? -6.387 5.199 18.609 1 98.31 117 LEU B C 1
ATOM 2223 O O . LEU B 1 117 ? -5.309 5.422 18.062 1 98.31 117 LEU B O 1
ATOM 2227 N N . SER B 1 118 ? -7.016 4.086 18.562 1 97.69 118 SER B N 1
ATOM 2228 C CA . SER B 1 118 ? -6.355 2.949 17.922 1 97.69 118 SER B CA 1
ATOM 2229 C C . SER B 1 118 ? -6.234 3.146 16.422 1 97.69 118 SER B C 1
ATOM 2231 O O . SER B 1 118 ? -7.223 3.447 15.75 1 97.69 118 SER B O 1
ATOM 2233 N N . PRO B 1 119 ? -5.082 2.904 15.859 1 98 119 PRO B N 1
ATOM 2234 C CA . PRO B 1 119 ? -4.941 3.002 14.406 1 98 119 PRO B CA 1
ATOM 2235 C C . PRO B 1 119 ? -5.617 1.848 13.672 1 98 119 PRO B C 1
ATOM 2237 O O . PRO B 1 119 ? -5.832 1.925 12.453 1 98 119 PRO B O 1
ATOM 2240 N N . LYS B 1 120 ? -5.98 0.802 14.367 1 96.38 120 LYS B N 1
ATOM 2241 C CA . LYS B 1 120 ? -6.527 -0.404 13.75 1 96.38 120 LYS B CA 1
ATOM 2242 C C . LYS B 1 120 ? -7.867 -0.121 13.078 1 96.38 120 LYS B C 1
ATOM 2244 O O . LYS B 1 120 ? -8.242 -0.795 12.117 1 96.38 120 LYS B O 1
ATOM 2249 N N . ALA B 1 121 ? -8.531 0.887 13.57 1 96.5 121 ALA B N 1
ATOM 2250 C CA . ALA B 1 121 ? -9.883 1.169 13.086 1 96.5 121 ALA B CA 1
ATOM 2251 C C . ALA B 1 121 ? -9.859 2.238 12 1 96.5 121 ALA B C 1
ATOM 2253 O O . ALA B 1 121 ? -10.914 2.637 11.492 1 96.5 121 ALA B O 1
ATOM 2254 N N . ILE B 1 122 ? -8.688 2.717 11.602 1 97.25 122 ILE B N 1
ATOM 2255 C CA . ILE B 1 122 ? -8.578 3.688 10.523 1 97.25 122 ILE B CA 1
ATOM 2256 C C . ILE B 1 122 ? -9.078 3.064 9.219 1 97.25 122 ILE B C 1
ATOM 2258 O O . ILE B 1 122 ? -8.734 1.924 8.898 1 97.25 122 ILE B O 1
ATOM 2262 N N . ARG B 1 123 ? -9.891 3.879 8.461 1 94.88 123 ARG B N 1
ATOM 2263 C CA . ARG B 1 123 ? -10.461 3.352 7.227 1 94.88 123 ARG B CA 1
ATOM 2264 C C . ARG B 1 123 ? -10.289 4.344 6.078 1 94.88 123 ARG B C 1
ATOM 2266 O O . ARG B 1 123 ? -10.562 4.016 4.922 1 94.88 123 ARG B O 1
ATOM 2273 N N . PHE B 1 124 ? -9.766 5.496 6.465 1 95.12 124 PHE B N 1
ATOM 2274 C CA . PHE B 1 124 ? -9.734 6.531 5.438 1 95.12 124 PHE B CA 1
ATOM 2275 C C . PHE B 1 124 ? -8.484 7.391 5.578 1 95.12 124 PHE B C 1
ATOM 2277 O O . PHE B 1 124 ? -8.094 7.758 6.691 1 95.12 124 PHE B O 1
ATOM 2284 N N . LEU B 1 125 ? -7.828 7.688 4.402 1 95.81 125 LEU B N 1
ATOM 2285 C CA . LEU B 1 125 ? -6.746 8.656 4.281 1 95.81 125 LEU B CA 1
ATOM 2286 C C . LEU B 1 125 ? -7.172 9.836 3.412 1 95.81 125 LEU B C 1
ATOM 2288 O O . LEU B 1 125 ? -7.617 9.648 2.279 1 95.81 125 LEU B O 1
ATOM 2292 N N . GLY B 1 126 ? -7.113 10.961 3.982 1 94.88 126 GLY B N 1
ATOM 2293 C CA . GLY B 1 126 ? -7.422 12.172 3.238 1 94.88 126 GLY B CA 1
ATOM 2294 C C . GLY B 1 126 ? -6.258 13.141 3.176 1 94.88 126 GLY B C 1
ATOM 2295 O O . GLY B 1 126 ? -5.523 13.305 4.152 1 94.88 126 GLY B O 1
ATOM 2296 N N . MET B 1 127 ? -6.098 13.766 2.051 1 95.38 127 MET B N 1
ATOM 2297 C CA . MET B 1 127 ? -5.105 14.82 1.878 1 95.38 127 MET B CA 1
ATOM 2298 C C . MET B 1 127 ? -5.707 16.016 1.146 1 95.38 127 MET B C 1
ATOM 2300 O O . MET B 1 127 ? -6.473 15.852 0.195 1 95.38 127 MET B O 1
ATOM 2304 N N . ASP B 1 128 ? -5.398 17.125 1.627 1 95 128 ASP B N 1
ATOM 2305 C CA . ASP B 1 128 ? -5.922 18.344 1.014 1 95 128 ASP B CA 1
ATOM 2306 C C . ASP B 1 128 ? -4.953 19.516 1.195 1 95 128 ASP B C 1
ATOM 2308 O O . ASP B 1 128 ? -4.16 19.531 2.141 1 95 128 ASP B O 1
ATOM 2312 N N . GLY B 1 129 ? -5.062 20.5 0.203 1 96.38 129 GLY B N 1
ATOM 2313 C CA . GLY B 1 129 ? -4.215 21.688 0.261 1 96.38 129 GLY B CA 1
ATOM 2314 C C . GLY B 1 129 ? 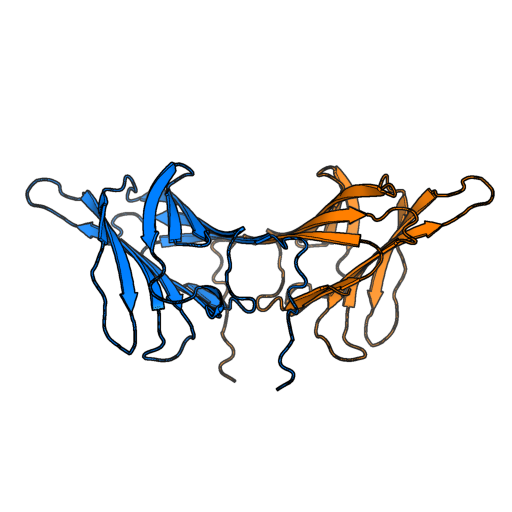-3.49 21.953 -1.043 1 96.38 129 GLY B C 1
ATOM 2315 O O . GLY B 1 129 ? -3.883 21.453 -2.098 1 96.38 129 GLY B O 1
ATOM 2316 N N . ASP B 1 130 ? -2.49 22.766 -0.914 1 96.19 130 ASP B N 1
ATOM 2317 C CA . ASP B 1 130 ? -1.791 23.281 -2.088 1 96.19 130 ASP B CA 1
ATOM 2318 C C . ASP B 1 130 ? -0.597 22.406 -2.447 1 96.19 130 ASP B C 1
ATOM 2320 O O . ASP B 1 130 ? 0.549 22.859 -2.4 1 96.19 130 ASP B O 1
ATOM 2324 N N . ILE B 1 131 ? -0.929 21.219 -2.893 1 96.06 131 ILE B N 1
ATOM 2325 C CA . ILE B 1 131 ? 0.098 20.234 -3.24 1 96.06 131 ILE B CA 1
ATOM 2326 C C . ILE B 1 131 ? -0.317 19.469 -4.496 1 96.06 131 ILE B C 1
ATOM 2328 O O . ILE B 1 131 ? -1.492 19.484 -4.875 1 96.06 131 ILE B O 1
ATOM 2332 N N . LYS B 1 132 ? 0.619 18.938 -5.098 1 95 132 LYS B N 1
ATOM 2333 C CA . LYS B 1 132 ? 0.436 17.906 -6.105 1 95 132 LYS B CA 1
ATOM 2334 C C . LYS B 1 132 ? 0.938 16.547 -5.598 1 95 132 LYS B C 1
ATOM 2336 O O . LYS B 1 132 ? 2.146 16.328 -5.484 1 95 132 LYS B O 1
ATOM 2341 N N . LEU B 1 133 ? -0.007 15.664 -5.312 1 94.25 133 LEU B N 1
ATOM 2342 C CA . LEU B 1 133 ? 0.369 14.336 -4.855 1 94.25 133 LEU B CA 1
ATOM 2343 C C . LEU B 1 133 ? 0.865 13.477 -6.016 1 94.25 133 LEU B C 1
ATOM 2345 O O . LEU B 1 133 ? 0.227 13.422 -7.07 1 94.25 133 LEU B O 1
ATOM 2349 N N . GLU B 1 134 ? 1.978 12.82 -5.828 1 95 134 GLU B N 1
ATOM 2350 C CA . GLU B 1 134 ? 2.568 12.055 -6.918 1 95 134 GLU B CA 1
ATOM 2351 C C . GLU B 1 134 ? 2.592 10.562 -6.59 1 95 134 GLU B C 1
ATOM 2353 O O . GLU B 1 134 ? 2.541 9.727 -7.492 1 95 134 GLU B O 1
ATOM 2358 N N . LYS B 1 135 ? 2.682 10.234 -5.367 1 95.5 135 LYS B N 1
ATOM 2359 C CA . LYS B 1 135 ? 2.875 8.828 -5.012 1 95.5 135 LYS B CA 1
ATOM 2360 C C . LYS B 1 135 ? 2.34 8.539 -3.611 1 95.5 135 LYS B C 1
ATOM 2362 O O . LYS B 1 135 ? 2.537 9.336 -2.689 1 95.5 135 LYS B O 1
ATOM 2367 N N . VAL B 1 136 ? 1.68 7.434 -3.469 1 95.75 136 VAL B N 1
ATOM 2368 C CA . VAL B 1 136 ? 1.238 6.91 -2.18 1 95.75 136 VAL B CA 1
ATOM 2369 C C . VAL B 1 136 ? 1.671 5.453 -2.037 1 95.75 136 VAL B C 1
ATOM 2371 O O . VAL B 1 136 ? 1.495 4.652 -2.959 1 95.75 136 VAL B O 1
ATOM 2374 N N . VAL B 1 137 ? 2.232 5.117 -0.924 1 96.31 137 VAL B N 1
ATOM 2375 C CA . VAL B 1 137 ? 2.66 3.748 -0.653 1 96.31 137 VAL B CA 1
ATOM 2376 C C . VAL B 1 137 ? 2.113 3.295 0.699 1 96.31 137 VAL B C 1
ATOM 2378 O O . VAL B 1 137 ? 2.197 4.027 1.687 1 96.31 137 VAL B O 1
ATOM 2381 N N . PHE B 1 138 ? 1.535 2.131 0.731 1 95.75 138 PHE B N 1
ATOM 2382 C CA . PHE B 1 138 ? 1.118 1.476 1.965 1 95.75 138 PHE B CA 1
ATOM 2383 C C . PHE B 1 138 ? 1.9 0.186 2.184 1 95.75 138 PHE B C 1
ATOM 2385 O O . PHE B 1 138 ? 2.131 -0.574 1.24 1 95.75 138 PHE B O 1
ATOM 2392 N N . SER B 1 139 ? 2.271 -0.032 3.408 1 96.06 139 SER B N 1
ATOM 2393 C CA . SER B 1 139 ? 2.963 -1.271 3.754 1 96.06 139 SER B CA 1
ATOM 2394 C C . SER B 1 139 ? 2.404 -1.875 5.039 1 96.06 139 SER B C 1
ATOM 2396 O O . SER B 1 139 ? 2.143 -1.157 6.008 1 96.06 139 SER B O 1
ATOM 2398 N N . TRP B 1 140 ? 2.109 -3.172 4.934 1 94.44 140 TRP B N 1
ATOM 2399 C CA . TRP B 1 140 ? 1.713 -3.939 6.109 1 94.44 140 TRP B CA 1
ATOM 2400 C C . TRP B 1 140 ? 2.666 -5.105 6.344 1 94.44 140 TRP B C 1
ATOM 2402 O O . TRP B 1 140 ? 3.066 -5.789 5.398 1 94.44 140 TRP B O 1
ATOM 2412 N N . GLU B 1 141 ? 3.076 -5.246 7.535 1 91.06 141 GLU B N 1
ATOM 2413 C CA . GLU B 1 141 ? 3.904 -6.391 7.906 1 91.06 141 GLU B CA 1
ATOM 2414 C C . GLU B 1 141 ? 3.154 -7.336 8.844 1 91.06 141 GLU B C 1
ATOM 2416 O O . GLU B 1 141 ? 2.357 -6.891 9.672 1 91.06 141 GLU B O 1
ATOM 2421 N N . LYS B 1 142 ? 2.945 -8.57 8.266 1 73.88 142 LYS B N 1
ATOM 2422 C CA . LYS B 1 142 ? 2.266 -9.562 9.094 1 73.88 142 LYS B CA 1
ATOM 2423 C C . LYS B 1 142 ? 3.248 -10.266 10.031 1 73.88 142 LYS B C 1
ATOM 2425 O O . LYS B 1 142 ? 4.293 -10.75 9.594 1 73.88 142 LYS B O 1
ATOM 2430 N N . ASN B 1 143 ? 3.256 -9.828 11.156 1 57.56 143 ASN B N 1
ATOM 2431 C CA . ASN B 1 143 ? 3.994 -10.672 12.086 1 57.56 143 ASN B CA 1
ATOM 2432 C C . ASN B 1 143 ? 3.279 -12 12.32 1 57.56 143 ASN B C 1
ATOM 2434 O O . ASN B 1 143 ? 2.059 -12.094 12.164 1 57.56 143 ASN B O 1
ATOM 2438 N N . SER B 1 144 ? 3.932 -13.141 12.062 1 44.56 144 SER B N 1
ATOM 2439 C CA . SER B 1 144 ? 3.492 -14.516 12.258 1 44.56 144 SER B CA 1
ATOM 2440 C C . SER B 1 144 ? 2.254 -14.578 13.148 1 44.56 144 SER B C 1
ATOM 2442 O O . SER B 1 144 ? 1.729 -15.664 13.414 1 44.56 144 SER B O 1
ATOM 2444 N N . GLU B 1 145 ? 1.884 -13.539 13.883 1 41.94 145 GLU B N 1
ATOM 2445 C CA . GLU B 1 145 ? 0.702 -13.828 14.688 1 41.94 145 GLU B CA 1
ATOM 2446 C C . GLU B 1 145 ? -0.564 -13.82 13.836 1 41.94 145 GLU B C 1
ATOM 2448 O O . GLU B 1 145 ? -0.613 -13.164 12.797 1 41.94 145 GLU B O 1
ATOM 2453 N N . THR B 1 146 ? -1.544 -14.766 13.977 1 36.38 146 THR B N 1
ATOM 2454 C CA . THR B 1 146 ? -2.84 -15.125 13.406 1 36.38 146 THR B CA 1
ATOM 2455 C C . THR B 1 146 ? -3.654 -13.883 13.078 1 36.38 146 THR B C 1
ATOM 2457 O O . THR B 1 146 ? -4.207 -13.234 13.977 1 36.38 146 THR B O 1
ATOM 2460 N N . SER B 1 147 ? -3.168 -12.906 12.609 1 37.47 147 SER B N 1
ATOM 2461 C CA . SER B 1 147 ? -4.156 -11.844 12.453 1 37.47 147 SER B CA 1
ATOM 2462 C C . SER B 1 147 ? -5.359 -12.328 11.641 1 37.47 147 SER B C 1
ATOM 2464 O O . SER B 1 147 ? -5.203 -12.812 10.523 1 37.47 147 SER B O 1
ATOM 2466 N N . ASN B 1 148 ? -6.309 -12.906 12.258 1 36.09 148 ASN B N 1
ATOM 2467 C CA . ASN B 1 148 ? -7.684 -13.125 11.828 1 36.09 148 ASN B CA 1
ATOM 2468 C C . ASN B 1 148 ? -8.227 -11.938 11.039 1 36.09 148 ASN B C 1
ATOM 2470 O O . ASN B 1 148 ? -8.555 -10.898 11.617 1 36.09 148 ASN B O 1
ATOM 2474 N N . LEU B 1 149 ? -7.613 -11.562 10.133 1 36.69 149 LEU B N 1
ATOM 2475 C CA . LEU B 1 149 ? -8.336 -10.609 9.297 1 36.69 149 LEU B CA 1
ATOM 2476 C C . LEU B 1 149 ? -9.727 -11.125 8.961 1 36.69 149 LEU B C 1
ATOM 2478 O O . LEU B 1 149 ? -9.891 -11.961 8.062 1 36.69 149 LEU B O 1
ATOM 2482 N N . ARG B 1 150 ? -10.539 -11.289 10 1 32.66 150 ARG B N 1
ATOM 2483 C CA . ARG B 1 150 ? -11.961 -11.586 9.859 1 32.66 150 ARG B CA 1
ATOM 2484 C C . ARG B 1 150 ? -12.625 -10.625 8.883 1 32.66 150 ARG B C 1
ATOM 2486 O O . ARG B 1 150 ? -12.586 -9.406 9.086 1 32.66 150 ARG B O 1
ATOM 2493 N N . PHE B 1 151 ? -12.797 -10.977 7.668 1 33.25 151 PHE B N 1
ATOM 2494 C CA . PHE B 1 151 ? -13.75 -10.367 6.742 1 33.25 151 PHE B CA 1
ATOM 2495 C C . PHE B 1 151 ? -15.141 -10.32 7.352 1 33.25 151 PHE B C 1
ATOM 2497 O O . PHE B 1 151 ? -15.688 -11.359 7.75 1 33.25 151 PHE B O 1
ATOM 2504 N N . ASP B 1 152 ? -15.367 -9.391 8.18 1 31.53 152 ASP B N 1
ATOM 2505 C CA . ASP B 1 152 ? -16.766 -9.336 8.562 1 31.53 152 ASP B CA 1
ATOM 2506 C C . ASP B 1 152 ? -17.688 -9.453 7.34 1 31.53 152 ASP B C 1
ATOM 2508 O O . ASP B 1 152 ? -17.562 -8.664 6.398 1 31.53 152 ASP B O 1
ATOM 2512 N N . GLU B 1 153 ? -18.016 -10.664 6.934 1 28.12 153 GLU B N 1
ATOM 2513 C CA . GLU B 1 153 ? -19.219 -10.977 6.156 1 28.12 153 GLU B CA 1
ATOM 2514 C C . GLU B 1 153 ? -20.422 -10.172 6.648 1 28.12 153 GLU B C 1
ATOM 2516 O O . GLU B 1 153 ? -20.922 -10.414 7.75 1 28.12 153 GLU B O 1
ATOM 2521 N N . SER B 1 154 ? -20.375 -8.836 6.758 1 23.89 154 SER B N 1
ATOM 2522 C CA . SER B 1 154 ? -21.797 -8.484 6.918 1 23.89 154 SER B CA 1
ATOM 2523 C C . SER B 1 154 ? -22.594 -8.844 5.676 1 23.89 154 SER B C 1
ATOM 2525 O O . SER B 1 154 ? -22.062 -8.812 4.559 1 23.89 154 SER B O 1
#

Organism: NCBI:txid8663

pLDDT: mean 89.26, std 17.22, range [23.88, 98.81]

Solvent-accessible surface area (backbone atoms only — not comparable to full-atom values): 16127 Å² total; per-residue (Å²): 117,71,44,76,41,79,31,89,78,35,37,46,57,59,16,34,39,37,44,31,31,33,31,31,72,86,33,59,31,37,37,39,35,40,14,52,41,92,54,90,66,44,39,21,54,38,34,41,34,39,34,42,40,68,42,100,90,39,74,60,52,36,41,33,38,37,34,31,30,56,89,73,36,74,57,76,72,44,78,42,79,58,83,72,50,70,58,32,73,48,39,40,33,43,36,30,45,91,60,28,35,40,36,24,50,73,86,36,86,64,49,72,45,68,61,82,44,73,51,57,60,28,29,26,38,36,34,41,53,40,53,46,72,33,34,42,35,44,36,43,43,46,58,90,63,82,70,74,76,68,71,76,78,119,115,72,45,77,40,80,32,90,79,34,38,44,55,60,14,35,40,37,42,30,31,34,31,31,72,85,34,58,30,37,34,40,36,39,16,52,40,92,53,90,66,45,40,21,52,39,33,41,37,39,34,42,40,69,41,99,90,37,74,59,50,37,41,34,36,38,34,30,31,56,88,74,35,75,58,77,73,45,76,42,80,57,82,72,49,70,58,32,73,47,41,40,35,42,36,30,45,92,61,27,34,41,35,24,50,72,87,36,86,64,49,74,46,67,61,81,44,72,50,57,59,27,29,25,39,35,35,42,52,40,53,45,72,33,34,43,34,42,36,42,42,45,59,92,64,82,71,74,76,70,73,76,79,120

Sequence (308 aa):
MPYNRAVPWGLDADSWVMLEGLILKQSKGFNVEFAYGQFNGANIPLKFKLRFERTPESSNSPVLTLNSFVNQQWGKEIRTKTHFQQGQKFKISFIVTSKSYKIMENNILLSEFDHRLSPKAIRFLGMDGDIKLEKVVFSWEKNSETSNLRFDESMPYNRAVPWGLDADSWVMLEGLILKQSKGFNVEFAYGQFNGANIPLKFKLRFERTPESSNSPVLTLNSFVNQQWGKEIRTKTHFQQGQKFKISFIVTSKSYKIMENNILLSEFDHRLSPKAIRFLGMDGDIKLEKVVFSWEKNSETSNLRFDES

Secondary structure (DSSP, 8-state):
--EEEE-TT---TT-EEEEEEEEPTT--EEEEEEES-SSTT--EEEEEEEEEE--SS-TTEEEEEEEEEETTEE---EEEE----TTSEEEEEEEE-SSEEEEEETTEEEEEEE-SS-GGG--EEEEEESEEEEEEEEEEE--SS---------/--EEEE-TT---TT-EEEEEEEEPTT--EEEEEEES-SSTT--EEEEEEEEEE--SS-TTEEEEEEEEEETTEE---EEEE----TTSEEEEEEEE-SSEEEEEETTEEEEEEE-SS-GGG--EEEEEESEEEEEEEEEEE--SS---------